Protein AF-0000000084895004 (afdb_homodimer)

Structure (mmCIF, N/CA/C/O backbone):
data_AF-0000000084895004-model_v1
#
loop_
_entity.id
_entity.type
_entity.pdbx_description
1 polymer 'BTB domain-containing protein'
#
loop_
_atom_site.group_PDB
_atom_site.id
_atom_site.type_symbol
_atom_site.label_atom_id
_atom_site.label_alt_id
_atom_site.label_comp_id
_atom_site.label_asym_id
_atom_site.label_entity_id
_atom_site.label_seq_id
_atom_site.pdbx_PDB_ins_code
_atom_site.Cartn_x
_atom_site.Cartn_y
_atom_site.Cartn_z
_atom_site.occupancy
_atom_site.B_iso_or_equiv
_atom_site.auth_seq_id
_atom_site.auth_comp_id
_atom_site.auth_asym_id
_atom_site.auth_atom_id
_atom_site.pdbx_PDB_model_num
ATOM 1 N N . MET A 1 1 ? -5.117 32.625 18.797 1 33.44 1 MET A N 1
ATOM 2 C CA . MET A 1 1 ? -4.227 33.719 18.438 1 33.44 1 MET A CA 1
ATOM 3 C C . MET A 1 1 ? -3.277 33.312 17.312 1 33.44 1 MET A C 1
ATOM 5 O O . MET A 1 1 ? -2.547 32.344 17.438 1 33.44 1 MET A O 1
ATOM 9 N N . ALA A 1 2 ? -3.723 33.531 16.125 1 39.75 2 ALA A N 1
ATOM 10 C CA . ALA A 1 2 ? -2.924 33.344 14.914 1 39.75 2 ALA A CA 1
ATOM 11 C C . ALA A 1 2 ? -1.561 34 15.055 1 39.75 2 ALA A C 1
ATOM 13 O O . ALA A 1 2 ? -1.478 35.219 15.359 1 39.75 2 ALA A O 1
ATOM 14 N N . PHE A 1 3 ? -0.548 33.406 15.602 1 40.66 3 PHE A N 1
ATOM 15 C CA . PHE A 1 3 ? 0.784 34 15.719 1 40.66 3 PHE A CA 1
ATOM 16 C C . PHE A 1 3 ? 1.149 34.781 14.469 1 40.66 3 PHE A C 1
ATOM 18 O O . PHE A 1 3 ? 0.947 34.312 13.352 1 40.66 3 PHE A O 1
ATOM 25 N N . SER A 1 4 ? 0.949 36.094 14.555 1 40.31 4 SER A N 1
ATOM 26 C CA . SER A 1 4 ? 1.272 37 13.461 1 40.31 4 SER A CA 1
ATOM 27 C C . SER A 1 4 ? 2.711 36.812 12.992 1 40.31 4 SER A C 1
ATOM 29 O O . SER A 1 4 ? 3.654 37.156 13.703 1 40.31 4 SER A O 1
ATOM 31 N N . LEU A 1 5 ? 3.092 35.688 12.344 1 47.12 5 LEU A N 1
ATOM 32 C CA . LEU A 1 5 ? 4.34 35.375 11.641 1 47.12 5 LEU A CA 1
ATOM 33 C C . LEU A 1 5 ? 4.746 36.562 10.742 1 47.12 5 LEU A C 1
ATOM 35 O O . LEU A 1 5 ? 5.398 36.344 9.719 1 47.12 5 LEU A O 1
ATOM 39 N N . HIS A 1 6 ? 4.305 37.75 11.023 1 44.62 6 HIS A N 1
ATOM 40 C CA . HIS A 1 6 ? 4.477 38.875 10.125 1 44.62 6 HIS A CA 1
ATOM 41 C C . HIS A 1 6 ? 5.957 39.188 9.906 1 44.62 6 HIS A C 1
ATOM 43 O O . HIS A 1 6 ? 6.348 39.625 8.828 1 44.62 6 HIS A O 1
ATOM 49 N N . ASP A 1 7 ? 6.707 39.344 10.977 1 45.75 7 ASP A N 1
ATOM 50 C CA . ASP A 1 7 ? 7.953 40.062 10.758 1 45.75 7 ASP A CA 1
ATOM 51 C C . ASP A 1 7 ? 9.055 39.156 10.258 1 45.75 7 ASP A C 1
ATOM 53 O O . ASP A 1 7 ? 10.242 39.469 10.352 1 45.75 7 ASP A O 1
ATOM 57 N N . ILE A 1 8 ? 8.805 37.812 10.094 1 50.91 8 ILE A N 1
ATOM 58 C CA . ILE A 1 8 ? 9.898 36.969 9.609 1 50.91 8 ILE A CA 1
ATOM 59 C C . ILE A 1 8 ? 10.219 37.344 8.164 1 50.91 8 ILE A C 1
ATOM 61 O O . ILE A 1 8 ? 9.32 37.562 7.355 1 50.91 8 ILE A O 1
ATOM 65 N N . ASP A 1 9 ? 11.281 37.938 7.883 1 49.44 9 ASP A N 1
ATOM 66 C CA . ASP A 1 9 ? 11.727 38.094 6.504 1 49.44 9 ASP A CA 1
ATOM 67 C C . ASP A 1 9 ? 11.25 36.906 5.637 1 49.44 9 ASP A C 1
ATOM 69 O O . ASP A 1 9 ? 11.523 35.75 5.941 1 49.44 9 ASP A O 1
ATOM 73 N N . HIS A 1 10 ? 10.023 36.938 5.094 1 51.09 10 HIS A N 1
ATOM 74 C CA . HIS A 1 10 ? 9.305 36.062 4.18 1 51.09 10 HIS A CA 1
ATOM 75 C C . HIS A 1 10 ? 10.25 35.375 3.207 1 51.09 10 HIS A C 1
ATOM 77 O O . HIS A 1 10 ? 10.352 35.75 2.045 1 51.09 10 HIS A O 1
ATOM 83 N N . GLU A 1 11 ? 11.469 35.25 3.584 1 54.16 11 GLU A N 1
ATOM 84 C CA . GLU A 1 11 ? 12.133 34.469 2.553 1 54.16 11 GLU A CA 1
ATOM 85 C C . GLU A 1 11 ? 11.367 33.188 2.266 1 54.16 11 GLU A C 1
ATOM 87 O O . GLU A 1 11 ? 10.883 32.531 3.189 1 54.16 11 GLU A O 1
ATOM 92 N N . ASP A 1 12 ? 10.656 33.062 1.143 1 69.81 12 ASP A N 1
ATOM 93 C CA . ASP A 1 12 ? 9.914 32 0.46 1 69.81 12 ASP A CA 1
ATOM 94 C C . ASP A 1 12 ? 10.586 30.641 0.657 1 69.81 12 ASP A C 1
ATOM 96 O O . ASP A 1 12 ? 10.922 29.969 -0.316 1 69.81 12 ASP A O 1
ATOM 100 N N . THR A 1 13 ? 11.055 30.375 1.921 1 85.88 13 THR A N 1
ATOM 101 C CA . THR A 1 13 ? 11.781 29.125 2.146 1 85.88 13 THR A CA 1
ATOM 102 C C . THR A 1 13 ? 10.805 27.953 2.295 1 85.88 13 THR A C 1
ATOM 104 O O . THR A 1 13 ? 9.844 28.031 3.062 1 85.88 13 THR A O 1
ATOM 107 N N . GLU A 1 14 ? 10.844 27.078 1.411 1 93.19 14 GLU A N 1
ATOM 108 C CA . GLU A 1 14 ? 10.086 25.828 1.456 1 93.19 14 GLU A CA 1
ATOM 109 C C . GLU A 1 14 ? 11.016 24.625 1.542 1 93.19 14 GLU A C 1
ATOM 111 O O . GLU A 1 14 ? 12.102 24.625 0.964 1 93.19 14 GLU A O 1
ATOM 116 N N . GLU A 1 15 ? 10.695 23.734 2.404 1 95.12 15 GLU A N 1
ATOM 117 C CA . GLU A 1 15 ? 11.414 22.469 2.498 1 95.12 15 GLU A CA 1
ATOM 118 C C . GLU A 1 15 ? 10.477 21.281 2.301 1 95.12 15 GLU A C 1
ATOM 120 O O . GLU A 1 15 ? 9.297 21.359 2.646 1 95.12 15 GLU A O 1
ATOM 125 N N . THR A 1 16 ? 10.992 20.172 1.735 1 97.75 16 THR A N 1
ATOM 126 C CA . THR A 1 16 ? 10.203 18.969 1.467 1 97.75 16 THR A CA 1
ATOM 127 C C . THR A 1 16 ? 10.812 17.75 2.15 1 97.75 16 THR A C 1
ATOM 129 O O . THR A 1 16 ? 12.023 17.531 2.057 1 97.75 16 THR A O 1
ATOM 132 N N . LEU A 1 17 ? 10.016 17.141 2.926 1 97.5 17 LEU A N 1
ATOM 133 C CA . LEU A 1 17 ? 10.367 15.812 3.41 1 97.5 17 LEU A CA 1
ATOM 134 C C . LEU A 1 17 ? 10.086 14.758 2.348 1 97.5 17 LEU A C 1
ATOM 136 O O . LEU A 1 17 ? 9.016 14.75 1.737 1 97.5 17 LEU A O 1
ATOM 140 N N . ASP A 1 18 ? 11.016 13.945 2.08 1 97.25 18 ASP A N 1
ATOM 141 C CA . ASP A 1 18 ? 10.883 12.82 1.16 1 97.25 18 ASP A CA 1
ATOM 142 C C . ASP A 1 18 ? 11.32 11.516 1.819 1 97.25 18 ASP A C 1
ATOM 144 O O . ASP A 1 18 ? 12.508 11.164 1.784 1 97.25 18 ASP A O 1
ATOM 148 N N . CYS A 1 19 ? 10.359 10.836 2.355 1 95.69 19 CYS A N 1
ATOM 149 C CA . CYS A 1 19 ? 10.664 9.578 3.021 1 95.69 19 CYS A CA 1
ATOM 150 C C . CYS A 1 19 ? 10.648 8.422 2.031 1 95.69 19 CYS A C 1
ATOM 152 O O . CYS A 1 19 ? 9.578 7.945 1.644 1 95.69 19 CYS A O 1
ATOM 154 N N . GLN A 1 20 ? 11.711 7.848 1.743 1 91.12 20 GLN A N 1
ATOM 155 C CA . GLN A 1 20 ? 11.844 6.832 0.705 1 91.12 20 GLN A CA 1
ATOM 156 C C . GLN A 1 20 ? 11.438 5.453 1.227 1 91.12 20 GLN A C 1
ATOM 158 O O . GLN A 1 20 ? 11.039 4.582 0.45 1 91.12 20 GLN A O 1
ATOM 163 N N . SER A 1 21 ? 11.539 5.316 2.52 1 95 21 SER A N 1
ATOM 164 C CA . SER A 1 21 ? 11.266 4.004 3.098 1 95 21 SER A CA 1
ATOM 165 C C . SER A 1 21 ? 9.805 3.869 3.504 1 95 21 SER A C 1
ATOM 167 O O . SER A 1 21 ? 9.391 2.832 4.031 1 95 21 SER A O 1
ATOM 169 N N . PHE A 1 22 ? 9.023 4.879 3.221 1 96.81 22 PHE A N 1
ATOM 170 C CA . PHE A 1 22 ? 7.652 4.879 3.725 1 96.81 22 PHE A CA 1
ATOM 171 C C . PHE A 1 22 ? 6.852 3.732 3.121 1 96.81 22 PHE A C 1
ATOM 173 O O . PHE A 1 22 ? 6.074 3.076 3.818 1 96.81 22 PHE A O 1
ATOM 180 N N . SER A 1 23 ? 7.109 3.512 1.791 1 97.56 23 SER A N 1
ATOM 181 C CA . SER A 1 23 ? 6.293 2.535 1.082 1 97.56 23 SER A CA 1
ATOM 182 C C . SER A 1 23 ? 6.598 1.115 1.549 1 97.56 23 SER A C 1
ATOM 184 O O . SER A 1 23 ? 5.684 0.318 1.767 1 97.56 23 SER A O 1
ATOM 186 N N . SER A 1 24 ? 7.895 0.814 1.693 1 97.75 24 SER A N 1
ATOM 187 C CA . SER A 1 24 ? 8.258 -0.515 2.172 1 97.75 24 SER A CA 1
ATOM 188 C C . SER A 1 24 ? 7.738 -0.755 3.586 1 97.75 24 SER A C 1
ATOM 190 O O . SER A 1 24 ? 7.234 -1.837 3.891 1 97.75 24 SER A O 1
ATOM 192 N N . GLN A 1 25 ? 7.824 0.255 4.43 1 98.06 25 GLN A N 1
ATOM 193 C CA . GLN A 1 25 ? 7.305 0.147 5.793 1 98.06 25 GLN A CA 1
ATOM 194 C C . GLN A 1 25 ? 5.789 -0.037 5.789 1 98.06 25 GLN A C 1
ATOM 196 O O . GLN A 1 25 ? 5.254 -0.812 6.586 1 98.06 25 GLN A O 1
ATOM 201 N N . ALA A 1 26 ? 5.18 0.687 4.918 1 98.62 26 ALA A N 1
ATOM 202 C CA . ALA A 1 26 ? 3.729 0.58 4.812 1 98.62 26 ALA A CA 1
ATOM 203 C C . ALA A 1 26 ? 3.311 -0.832 4.414 1 98.62 26 ALA A C 1
ATOM 205 O O . ALA A 1 26 ? 2.354 -1.382 4.965 1 98.62 26 ALA A O 1
ATOM 206 N N . PHE A 1 27 ? 3.988 -1.44 3.516 1 98.62 27 PHE A N 1
ATOM 207 C CA . PHE A 1 27 ? 3.637 -2.781 3.064 1 98.62 27 PHE A CA 1
ATOM 208 C C . PHE A 1 27 ? 3.898 -3.807 4.16 1 98.62 27 PHE A C 1
ATOM 210 O O . PHE A 1 27 ? 3.186 -4.809 4.266 1 98.62 27 PHE A O 1
ATOM 217 N N . ASP A 1 28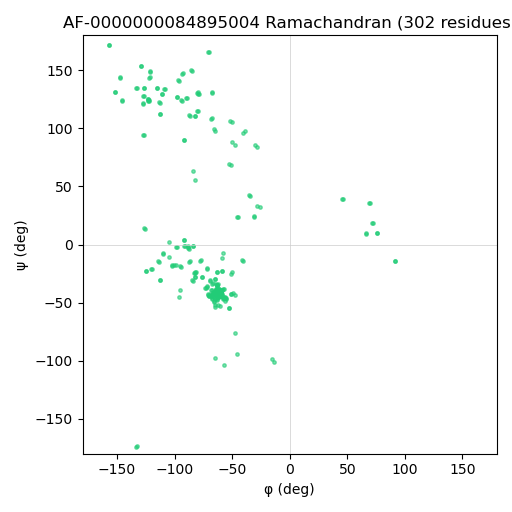 ? 4.898 -3.547 4.98 1 98.5 28 ASP A N 1
ATOM 218 C CA . ASP A 1 28 ? 5.086 -4.398 6.152 1 98.5 28 ASP A CA 1
ATOM 219 C C . ASP A 1 28 ? 3.848 -4.383 7.047 1 98.5 28 ASP A C 1
ATOM 221 O O . ASP A 1 28 ? 3.404 -5.43 7.52 1 98.5 28 ASP A O 1
ATOM 225 N N . VAL A 1 29 ? 3.336 -3.229 7.195 1 98.56 29 VAL A N 1
ATOM 226 C CA . VAL A 1 29 ? 2.152 -3.07 8.031 1 98.56 29 VAL A CA 1
ATOM 227 C C . VAL A 1 29 ? 0.953 -3.738 7.367 1 98.56 29 VAL A C 1
ATOM 229 O O . VAL A 1 29 ? 0.19 -4.453 8.023 1 98.56 29 VAL A O 1
ATOM 232 N N . MET A 1 30 ? 0.805 -3.545 6.055 1 98.62 30 MET A N 1
ATOM 233 C CA . MET A 1 30 ? -0.307 -4.156 5.336 1 98.62 30 MET A CA 1
ATOM 234 C C . MET A 1 30 ? -0.253 -5.68 5.445 1 98.62 30 MET A C 1
ATOM 236 O O . MET A 1 30 ? -1.282 -6.328 5.633 1 98.62 30 MET A O 1
ATOM 240 N N . GLN A 1 31 ? 0.968 -6.18 5.348 1 98.31 31 GLN A N 1
ATOM 241 C CA . GLN A 1 31 ? 1.143 -7.625 5.477 1 98.31 31 GLN A CA 1
ATOM 242 C C . GLN A 1 31 ? 0.724 -8.109 6.863 1 98.31 31 GLN A C 1
ATOM 244 O O . GLN A 1 31 ? 0.044 -9.125 6.992 1 98.31 31 GLN A O 1
ATOM 249 N N . LYS A 1 32 ? 1.108 -7.383 7.852 1 98.19 32 LYS A N 1
ATOM 250 C CA . LYS A 1 32 ? 0.754 -7.727 9.227 1 98.19 32 LYS A CA 1
ATOM 251 C C . LYS A 1 32 ? -0.757 -7.68 9.43 1 98.19 32 LYS A C 1
ATOM 253 O O . LYS A 1 32 ? -1.333 -8.586 10.047 1 98.19 32 LYS A O 1
ATOM 258 N N . ILE A 1 33 ? -1.383 -6.672 8.93 1 97.62 33 ILE A N 1
ATOM 259 C CA . ILE A 1 33 ? -2.824 -6.5 9.062 1 97.62 33 ILE A CA 1
ATOM 260 C C . ILE A 1 33 ? -3.551 -7.648 8.367 1 97.62 33 ILE A C 1
ATOM 262 O O . ILE A 1 33 ? -4.512 -8.203 8.898 1 97.62 33 ILE A O 1
ATOM 266 N N . ARG A 1 34 ? -3.068 -8 7.195 1 98 34 ARG A N 1
ATOM 267 C CA . ARG A 1 34 ? -3.645 -9.133 6.48 1 98 34 ARG A CA 1
ATOM 268 C C . ARG A 1 34 ? -3.518 -10.422 7.293 1 98 34 ARG A C 1
ATOM 270 O O . ARG A 1 34 ? -4.473 -11.195 7.395 1 98 34 ARG A O 1
ATOM 277 N N . GLY A 1 35 ? -2.326 -10.594 7.848 1 97.19 35 GLY A N 1
ATOM 278 C CA . GLY A 1 35 ? -2.084 -11.773 8.656 1 97.19 35 GLY A CA 1
AT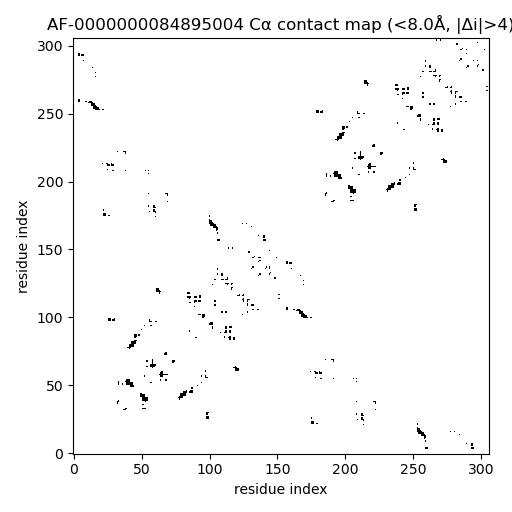OM 279 C C . GLY A 1 35 ? -3.027 -11.898 9.836 1 97.19 35 GLY A C 1
ATOM 280 O O . GLY A 1 35 ? -3.295 -13 10.312 1 97.19 35 GLY A O 1
ATOM 281 N N . GLN A 1 36 ? -3.594 -10.781 10.266 1 95.69 36 GLN A N 1
ATOM 282 C CA . GLN A 1 36 ? -4.547 -10.75 11.375 1 95.69 36 GLN A CA 1
ATOM 283 C C . GLN A 1 36 ? -5.98 -10.898 10.867 1 95.69 36 GLN A C 1
ATOM 285 O O . GLN A 1 36 ? -6.926 -10.906 11.656 1 95.69 36 GLN A O 1
ATOM 290 N N . GLY A 1 37 ? -6.125 -11.008 9.547 1 95.12 37 GLY A N 1
ATOM 291 C CA . GLY A 1 37 ? -7.441 -11.117 8.945 1 95.12 37 GLY A CA 1
ATOM 292 C C . GLY A 1 37 ? -8.234 -9.828 9 1 95.12 37 GLY A C 1
ATOM 293 O O . GLY A 1 37 ? -9.461 -9.836 8.875 1 95.12 37 GLY A O 1
ATOM 294 N N . LYS A 1 38 ? -7.574 -8.727 9.203 1 94.69 38 LYS A N 1
ATOM 295 C CA . LYS A 1 38 ? -8.258 -7.445 9.375 1 94.69 38 LYS A CA 1
ATOM 296 C C . LYS A 1 38 ? -8.305 -6.668 8.062 1 94.69 38 LYS A C 1
ATOM 298 O O . LYS A 1 38 ? -7.383 -6.754 7.25 1 94.69 38 LYS A O 1
ATOM 303 N N . MET A 1 39 ? -9.398 -6.035 7.84 1 93.5 39 MET A N 1
ATOM 304 C CA . MET A 1 39 ? -9.664 -5.094 6.758 1 93.5 39 MET A CA 1
ATOM 305 C C . MET A 1 39 ? -9.641 -5.797 5.402 1 93.5 39 MET A C 1
ATOM 307 O O . MET A 1 39 ? -9.539 -5.145 4.363 1 93.5 39 MET A O 1
ATOM 311 N N . CYS A 1 40 ? -9.586 -7.082 5.402 1 95.94 40 CYS A N 1
ATOM 312 C CA . CYS A 1 40 ? -9.633 -7.797 4.133 1 95.94 40 CYS A CA 1
ATOM 313 C C . CYS A 1 40 ? -11 -7.648 3.477 1 95.94 40 CYS A C 1
ATOM 315 O O . CYS A 1 40 ? -12.023 -7.891 4.109 1 95.94 40 CYS A O 1
ATOM 317 N N . ASP A 1 41 ? -10.984 -7.289 2.199 1 94.19 41 ASP A N 1
ATOM 318 C CA . ASP A 1 41 ? -12.258 -7 1.537 1 94.19 41 ASP A CA 1
ATOM 319 C C . ASP A 1 41 ? -12.414 -7.824 0.262 1 94.19 41 ASP A C 1
ATOM 321 O O . ASP A 1 41 ? -13.266 -7.531 -0.574 1 94.19 41 ASP A O 1
ATOM 325 N N . VAL A 1 42 ? -11.586 -8.852 0.059 1 95.62 42 VAL A N 1
ATOM 326 C CA . VAL A 1 42 ? -11.734 -9.781 -1.054 1 95.62 42 VAL A CA 1
ATOM 327 C C . VAL A 1 42 ? -11.266 -11.172 -0.631 1 95.62 42 VAL A C 1
ATOM 329 O O . VAL A 1 42 ? -10.305 -11.305 0.137 1 95.62 42 VAL A O 1
ATOM 332 N N . THR A 1 43 ? -11.945 -12.117 -1.108 1 96.94 43 THR A N 1
ATOM 333 C CA . THR A 1 43 ? -11.586 -13.516 -0.92 1 96.94 43 THR A CA 1
ATOM 334 C C . THR A 1 43 ? -11.391 -14.211 -2.266 1 96.94 43 THR A C 1
ATOM 336 O O . THR A 1 43 ? -12.281 -14.188 -3.117 1 96.94 43 THR A O 1
ATOM 339 N N . LEU A 1 44 ? -10.227 -14.789 -2.441 1 96.75 44 LEU A N 1
ATOM 340 C CA . LEU A 1 44 ? -9.945 -15.586 -3.631 1 96.75 44 LEU A CA 1
ATOM 341 C C . LEU A 1 44 ? -10.133 -17.062 -3.35 1 96.75 44 LEU A C 1
ATOM 343 O O . LEU A 1 44 ? -9.562 -17.594 -2.393 1 96.75 44 LEU A O 1
ATOM 347 N N . LYS A 1 45 ? -10.922 -17.688 -4.18 1 96.19 45 LYS A N 1
ATOM 348 C CA . LYS A 1 45 ? -11.227 -19.109 -4.023 1 96.19 45 LYS A CA 1
ATOM 349 C C . LYS A 1 45 ? -10.594 -19.938 -5.141 1 96.19 45 LYS A C 1
ATOM 351 O O . LYS A 1 45 ? -10.688 -19.578 -6.316 1 96.19 45 LYS A O 1
ATOM 356 N N . VAL A 1 46 ? -9.906 -20.984 -4.691 1 94.38 46 VAL A N 1
ATOM 357 C CA . VAL A 1 46 ? -9.289 -21.906 -5.641 1 94.38 46 VAL A CA 1
ATOM 358 C C . VAL A 1 46 ? -9.32 -23.312 -5.086 1 94.38 46 VAL A C 1
ATOM 360 O O . VAL A 1 46 ? -8.758 -23.594 -4.02 1 94.38 46 VAL A O 1
ATOM 363 N N . ASN A 1 47 ? -9.906 -24.297 -5.82 1 90.12 47 ASN A N 1
ATOM 364 C CA . ASN A 1 47 ? -9.922 -25.703 -5.449 1 90.12 47 ASN A CA 1
ATOM 365 C C . ASN A 1 47 ? -10.281 -25.891 -3.98 1 90.12 47 ASN A C 1
ATOM 367 O O . ASN A 1 47 ? -9.602 -26.625 -3.262 1 90.12 47 ASN A O 1
ATOM 371 N N . GLY A 1 48 ? -11.18 -25.172 -3.422 1 91.25 48 GLY A N 1
ATOM 372 C CA . GLY A 1 48 ? -11.641 -25.312 -2.051 1 91.25 48 GLY A CA 1
ATOM 373 C C . GLY A 1 48 ? -10.867 -24.453 -1.068 1 91.25 48 GLY A C 1
ATOM 374 O O . GLY A 1 48 ? -11.281 -24.297 0.082 1 91.25 48 GLY A O 1
ATOM 375 N N . SER A 1 49 ? -9.711 -23.922 -1.498 1 96 49 SER A N 1
ATOM 376 C CA . SER A 1 49 ? -8.938 -23.016 -0.651 1 96 49 SER A CA 1
ATOM 377 C C . SER A 1 49 ? -9.43 -21.578 -0.782 1 96 49 SER A C 1
ATOM 379 O O . SER A 1 49 ? -9.984 -21.203 -1.815 1 96 49 SER A O 1
ATOM 381 N N . LYS A 1 50 ? -9.242 -20.875 0.378 1 96.81 50 LYS A N 1
ATOM 382 C CA . LYS A 1 50 ? -9.633 -19.469 0.409 1 96.81 50 LYS A CA 1
ATOM 383 C C . LYS A 1 50 ? -8.477 -18.578 0.874 1 96.81 50 LYS A C 1
ATOM 385 O O . LYS A 1 50 ? -7.777 -18.922 1.832 1 96.81 50 LYS A O 1
ATOM 390 N N . PHE A 1 51 ? -8.258 -17.469 0.173 1 97.44 51 PHE A N 1
ATOM 391 C CA . PHE A 1 51 ? -7.238 -16.5 0.53 1 97.44 51 PHE A CA 1
ATOM 392 C C . PHE A 1 51 ? -7.84 -15.094 0.622 1 97.44 51 PHE A C 1
ATOM 394 O O . PHE A 1 51 ? -8.398 -14.594 -0.353 1 97.44 51 PHE A O 1
ATOM 401 N N . THR A 1 52 ? -7.734 -14.508 1.755 1 97.56 52 THR A N 1
ATOM 402 C CA . THR A 1 52 ? -8.227 -13.148 1.934 1 97.56 52 THR A CA 1
ATOM 403 C C . THR A 1 52 ? -7.113 -12.133 1.683 1 97.56 52 THR A C 1
ATOM 405 O O . THR A 1 52 ? -5.938 -12.422 1.907 1 97.56 52 THR A O 1
ATOM 408 N N . ALA A 1 53 ? -7.492 -11 1.169 1 97.81 53 ALA A N 1
ATOM 409 C CA . ALA A 1 53 ? -6.527 -9.945 0.87 1 97.81 53 ALA A CA 1
ATOM 410 C C . ALA A 1 53 ? -7.207 -8.578 0.829 1 97.81 53 ALA A C 1
ATOM 412 O O . ALA A 1 53 ? -8.422 -8.477 1.003 1 97.81 53 ALA A O 1
ATOM 413 N N . HIS A 1 54 ? -6.469 -7.57 0.735 1 97.81 54 HIS A N 1
ATOM 414 C CA . HIS A 1 54 ? -6.965 -6.219 0.484 1 97.81 54 HIS A CA 1
ATOM 415 C C . HIS A 1 54 ? -7.043 -5.93 -1.011 1 97.81 54 HIS A C 1
ATOM 417 O O . HIS A 1 54 ? -6.039 -6.039 -1.721 1 97.81 54 HIS A O 1
ATOM 423 N N . LYS A 1 55 ? -8.195 -5.5 -1.504 1 96.56 55 LYS A N 1
ATOM 424 C CA . LYS A 1 55 ? -8.414 -5.27 -2.928 1 96.56 55 LYS A CA 1
ATOM 425 C C . LYS A 1 55 ? -7.402 -4.273 -3.484 1 96.56 55 LYS A C 1
ATOM 427 O O . LYS A 1 55 ? -6.812 -4.508 -4.539 1 96.56 55 LYS A O 1
ATOM 432 N N . ILE A 1 56 ? -7.184 -3.186 -2.76 1 97.69 56 ILE A N 1
ATOM 433 C CA . ILE A 1 56 ? -6.352 -2.104 -3.275 1 97.69 56 ILE A CA 1
ATOM 434 C C . ILE A 1 56 ? -4.906 -2.578 -3.402 1 97.69 56 ILE A C 1
ATOM 436 O O . ILE A 1 56 ? -4.188 -2.17 -4.32 1 97.69 56 ILE A O 1
ATOM 440 N N . VAL A 1 57 ? -4.426 -3.473 -2.508 1 98.56 57 VAL A N 1
ATOM 441 C CA . VAL A 1 57 ? -3.072 -4.016 -2.588 1 98.56 57 VAL A CA 1
ATOM 442 C C . VAL A 1 57 ? -2.945 -4.906 -3.82 1 98.56 57 VAL A C 1
ATOM 444 O O . VAL A 1 57 ? -1.999 -4.77 -4.598 1 98.56 57 VAL A O 1
ATOM 447 N N . LEU A 1 58 ? -3.938 -5.785 -4.016 1 97.88 58 LEU A N 1
ATOM 448 C CA . LEU A 1 58 ? -3.924 -6.645 -5.195 1 97.88 58 LEU A CA 1
ATOM 449 C C . LEU A 1 58 ? -3.965 -5.816 -6.473 1 97.88 58 LEU A C 1
ATOM 451 O O . LEU A 1 58 ? -3.201 -6.07 -7.406 1 97.88 58 LEU A O 1
ATOM 455 N N . ALA A 1 59 ? -4.836 -4.801 -6.496 1 97.56 59 ALA A N 1
ATOM 456 C CA . ALA A 1 59 ? -4.98 -3.943 -7.668 1 97.56 59 ALA A CA 1
ATOM 457 C C . ALA A 1 59 ? -3.691 -3.178 -7.949 1 97.56 59 ALA A C 1
ATOM 459 O O . ALA A 1 59 ? -3.332 -2.959 -9.109 1 97.56 59 ALA A O 1
ATOM 460 N N . ALA A 1 60 ? -2.99 -2.812 -6.926 1 98.56 60 ALA A N 1
ATOM 461 C CA . ALA A 1 60 ? -1.812 -1.961 -7.07 1 98.56 60 ALA A CA 1
ATOM 462 C C . ALA A 1 60 ? -0.621 -2.756 -7.598 1 98.56 60 ALA A C 1
ATOM 464 O O . ALA A 1 60 ? 0.252 -2.203 -8.273 1 98.56 60 ALA A O 1
ATOM 465 N N . VAL A 1 61 ? -0.553 -4.035 -7.332 1 98.62 61 VAL A N 1
ATOM 466 C CA . VAL A 1 61 ? 0.67 -4.785 -7.594 1 98.62 61 VAL A CA 1
ATOM 467 C C . VAL A 1 61 ? 0.43 -5.785 -8.727 1 98.62 61 VAL A C 1
ATOM 469 O O . VAL A 1 61 ? 1.346 -6.098 -9.484 1 98.62 61 VAL A O 1
ATOM 472 N N . ILE A 1 62 ? -0.816 -6.305 -8.875 1 98.19 62 ILE A N 1
ATOM 473 C CA . ILE A 1 62 ? -1.134 -7.371 -9.82 1 98.19 62 ILE A CA 1
ATOM 474 C C . ILE A 1 62 ? -2.047 -6.828 -10.922 1 98.19 62 ILE A C 1
ATOM 476 O O . ILE A 1 62 ? -3.227 -6.562 -10.68 1 98.19 62 ILE A O 1
ATOM 480 N N . PRO A 1 63 ? -1.58 -6.746 -12.133 1 97.56 63 PRO A N 1
ATOM 481 C CA . PRO A 1 63 ? -2.311 -6.078 -13.211 1 97.56 63 PRO A CA 1
ATOM 482 C C . PRO A 1 63 ? -3.682 -6.699 -13.469 1 97.56 63 PRO A C 1
ATOM 484 O O . PRO A 1 63 ? -4.648 -5.98 -13.75 1 97.56 63 PRO A O 1
ATOM 487 N N . TYR A 1 64 ? -3.812 -7.934 -13.422 1 95.75 64 TYR A N 1
ATOM 488 C CA . TYR A 1 64 ? -5.094 -8.609 -13.578 1 95.75 64 TYR A CA 1
ATOM 489 C C . TYR A 1 64 ? -6.145 -8.008 -12.648 1 95.75 64 TYR A C 1
ATOM 491 O O . TYR A 1 64 ? -7.266 -7.727 -13.07 1 95.75 64 TYR A O 1
ATOM 499 N N . PHE A 1 65 ? -5.781 -7.746 -11.453 1 95.69 65 PHE A N 1
ATOM 500 C CA . PHE A 1 65 ? -6.719 -7.219 -10.469 1 95.69 65 PHE A CA 1
ATOM 501 C C . PHE A 1 65 ? -6.875 -5.711 -10.625 1 95.69 65 PHE A C 1
ATOM 503 O O . PHE A 1 65 ? -7.914 -5.148 -10.266 1 95.69 65 PHE A O 1
ATOM 510 N N . THR A 1 66 ? -5.844 -5.012 -11.125 1 96.06 66 THR A N 1
ATOM 511 C CA . THR A 1 66 ? -6.012 -3.602 -11.461 1 96.06 66 THR A CA 1
ATOM 512 C C . THR A 1 66 ? -7.211 -3.4 -12.375 1 96.06 66 THR A C 1
ATOM 514 O O . THR A 1 66 ? -8.109 -2.613 -12.07 1 96.06 66 THR A O 1
ATOM 517 N N . THR A 1 67 ? -7.164 -4.141 -13.477 1 93.88 67 THR A N 1
ATOM 518 C CA . THR A 1 67 ? -8.234 -4.031 -14.461 1 93.88 67 THR A CA 1
ATOM 519 C C . THR A 1 67 ? -9.562 -4.484 -13.867 1 93.88 67 THR A C 1
ATOM 521 O O . THR A 1 67 ? -10.578 -3.803 -14.023 1 93.88 67 THR A O 1
ATOM 524 N N . MET A 1 68 ? -9.531 -5.539 -13.141 1 92.31 68 MET A N 1
ATOM 525 C CA . MET A 1 68 ? -10.758 -6.113 -12.586 1 92.31 68 MET A CA 1
ATOM 526 C C . MET A 1 68 ? -11.438 -5.141 -11.633 1 92.31 68 MET A C 1
ATOM 528 O O . MET A 1 68 ? -12.664 -4.988 -11.664 1 92.31 68 MET A O 1
ATOM 532 N N . PHE A 1 69 ? -10.664 -4.445 -10.828 1 93.19 69 PHE A N 1
ATOM 533 C CA . PHE A 1 69 ? -11.25 -3.658 -9.75 1 93.19 69 PHE A CA 1
ATOM 5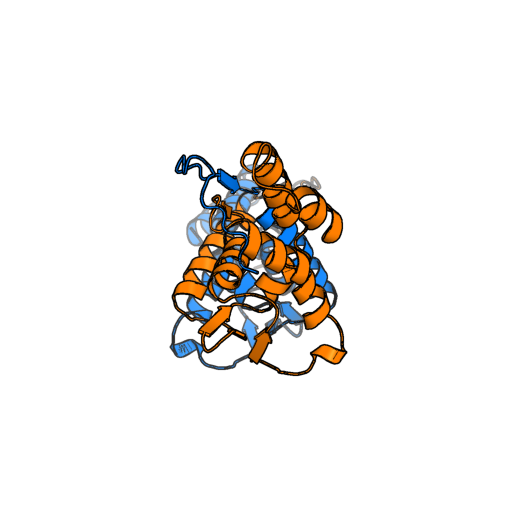34 C C . PHE A 1 69 ? -11.438 -2.207 -10.18 1 93.19 69 PHE A C 1
ATOM 536 O O . PHE A 1 69 ? -12.172 -1.454 -9.539 1 93.19 69 PHE A O 1
ATOM 543 N N . THR A 1 70 ? -10.812 -1.782 -11.156 1 92.56 70 THR A N 1
ATOM 544 C CA . THR A 1 70 ? -10.922 -0.383 -11.555 1 92.56 70 THR A CA 1
ATOM 545 C C . THR A 1 70 ? -11.883 -0.229 -12.727 1 92.56 70 THR A C 1
ATOM 547 O O . THR A 1 70 ? -12.273 0.888 -13.078 1 92.56 70 THR A O 1
ATOM 550 N N . THR A 1 71 ? -12.164 -1.308 -13.406 1 86.06 71 THR A N 1
ATOM 551 C CA . THR A 1 71 ? -13.117 -1.225 -14.508 1 86.06 71 THR A CA 1
ATOM 552 C C . THR A 1 71 ? -14.555 -1.229 -13.984 1 86.06 71 THR A C 1
ATOM 554 O O . THR A 1 71 ? -14.836 -1.821 -12.938 1 86.06 71 THR A O 1
ATOM 557 N N . ASP A 1 72 ? -15.406 -0.323 -14.414 1 68.12 72 ASP A N 1
ATOM 558 C CA . ASP A 1 72 ? -16.766 0.008 -14 1 68.12 72 ASP A CA 1
ATOM 559 C C . ASP A 1 72 ? -17.641 -1.24 -13.953 1 68.12 72 ASP A C 1
ATOM 561 O O . ASP A 1 72 ? -18.656 -1.265 -13.25 1 68.12 72 ASP A O 1
ATOM 565 N N . MET A 1 73 ? -17.281 -2.223 -14.711 1 60.34 73 MET A N 1
ATOM 566 C CA . MET A 1 73 ? -18.125 -3.412 -14.641 1 60.34 73 MET A CA 1
ATOM 567 C C . MET A 1 73 ? -17.938 -4.148 -13.32 1 60.34 73 MET A C 1
ATOM 569 O O . MET A 1 73 ? -18.797 -4.922 -12.906 1 60.34 73 MET A O 1
ATOM 573 N N . ALA A 1 74 ? -16.828 -3.846 -12.766 1 53.56 74 ALA A N 1
ATOM 574 C CA . ALA A 1 74 ? -16.359 -4.473 -11.531 1 53.56 74 ALA A CA 1
ATOM 575 C C . ALA A 1 74 ? -17.094 -3.906 -10.312 1 53.56 74 ALA A C 1
ATOM 577 O O . ALA A 1 74 ? -16.859 -4.332 -9.18 1 53.56 74 ALA A O 1
ATOM 578 N N . GLU A 1 75 ? -17.781 -2.82 -10.523 1 48.59 75 GLU A N 1
ATOM 579 C CA . GLU A 1 75 ? -18.484 -2.316 -9.352 1 48.59 75 GLU A CA 1
ATOM 580 C C . GLU A 1 75 ? -19.125 -3.455 -8.555 1 48.59 75 GLU A C 1
ATOM 582 O O . GLU A 1 75 ? -19.844 -3.217 -7.582 1 48.59 75 GLU A O 1
ATOM 587 N N . ALA A 1 76 ? -19.141 -4.652 -9.297 1 50.44 76 ALA A N 1
ATOM 588 C CA . ALA A 1 76 ? -19.906 -5.676 -8.586 1 50.44 76 ALA A CA 1
ATOM 589 C C . ALA A 1 76 ? -19.219 -6.066 -7.277 1 50.44 76 ALA A C 1
ATOM 591 O O . ALA A 1 76 ? -18 -6.246 -7.238 1 50.44 76 ALA A O 1
ATOM 592 N N . ASN A 1 77 ? -19.703 -5.488 -6.172 1 57.03 77 ASN A N 1
ATOM 593 C CA . ASN A 1 77 ? -19.438 -5.781 -4.766 1 57.03 77 ASN A CA 1
ATOM 594 C C . ASN A 1 77 ? -19.078 -7.246 -4.555 1 57.03 77 ASN A C 1
ATOM 596 O O . ASN A 1 77 ? -19.656 -7.914 -3.693 1 57.03 77 ASN A O 1
ATOM 600 N N . VAL A 1 78 ? -18.438 -7.793 -5.496 1 64.88 78 VAL A N 1
ATOM 601 C CA . VAL A 1 78 ? -18.156 -9.203 -5.262 1 64.88 78 VAL A CA 1
ATOM 602 C C . VAL A 1 78 ? -16.922 -9.344 -4.375 1 64.88 78 VAL A C 1
ATOM 604 O O . VAL A 1 78 ? -15.836 -8.859 -4.727 1 64.88 78 VAL A O 1
ATOM 607 N N . ASN A 1 79 ? -17.109 -9.766 -3.242 1 86.06 79 ASN A N 1
ATOM 608 C CA . ASN A 1 79 ? -16.047 -9.961 -2.264 1 86.06 79 ASN A CA 1
ATOM 609 C C . ASN A 1 79 ? -15.422 -11.344 -2.383 1 86.06 79 ASN A C 1
ATOM 611 O O . ASN A 1 79 ? -14.461 -11.664 -1.679 1 86.06 79 ASN A O 1
ATOM 615 N N . GLU A 1 80 ? -16.062 -12.117 -3.354 1 93 80 GLU A N 1
ATOM 616 C CA . GLU A 1 80 ? -15.5 -13.445 -3.586 1 93 80 GLU A CA 1
ATOM 617 C C . GLU A 1 80 ? -15.203 -13.672 -5.066 1 93 80 GLU A C 1
ATOM 619 O O . GLU A 1 80 ? -16.062 -13.453 -5.918 1 93 80 GLU A O 1
ATOM 624 N N . ILE A 1 81 ? -14.008 -14.07 -5.344 1 93.75 81 ILE A N 1
ATOM 625 C CA . ILE A 1 81 ? -13.562 -14.32 -6.711 1 93.75 81 ILE A CA 1
ATOM 626 C C . ILE A 1 81 ? -13.062 -15.758 -6.84 1 93.75 81 ILE A C 1
ATOM 628 O O . ILE A 1 81 ? -12.18 -16.188 -6.082 1 93.75 81 ILE A O 1
ATOM 632 N N . VAL A 1 82 ? -13.586 -16.516 -7.773 1 94.5 82 VAL A N 1
ATOM 633 C CA . VAL A 1 82 ? -13.148 -17.875 -8.039 1 94.5 82 VAL A CA 1
ATOM 634 C C . VAL A 1 82 ? -12.102 -17.875 -9.156 1 94.5 82 VAL A C 1
ATOM 636 O O . VAL A 1 82 ? -12.336 -17.312 -10.227 1 94.5 82 VAL A O 1
ATOM 639 N N . ILE A 1 83 ? -11 -18.438 -8.828 1 93.25 83 ILE A N 1
ATOM 640 C CA . ILE A 1 83 ? -9.938 -18.578 -9.812 1 93.25 83 ILE A CA 1
ATOM 641 C C . ILE A 1 83 ? -9.719 -20.047 -10.125 1 93.25 83 ILE A C 1
ATOM 643 O O . ILE A 1 83 ? -9.398 -20.844 -9.234 1 93.25 83 ILE A O 1
ATOM 647 N N . ASN A 1 84 ? -9.828 -20.484 -11.344 1 90.88 84 ASN A N 1
ATOM 648 C CA . ASN A 1 84 ? -9.742 -21.891 -11.727 1 90.88 84 ASN A CA 1
ATOM 649 C C . ASN A 1 84 ? -8.461 -22.188 -12.508 1 90.88 84 ASN A C 1
ATOM 651 O O . ASN A 1 84 ? -8.078 -23.344 -12.672 1 90.88 84 ASN A O 1
ATOM 655 N N . SER A 1 85 ? -7.699 -21.25 -12.883 1 87.5 85 SER A N 1
ATOM 656 C CA . SER A 1 85 ? -6.582 -21.422 -13.805 1 87.5 85 SER A CA 1
ATOM 657 C C . SER A 1 85 ? -5.258 -21.547 -13.047 1 87.5 85 SER A C 1
ATOM 659 O O . SER A 1 85 ? -4.207 -21.734 -13.664 1 87.5 85 SER A O 1
ATOM 661 N N . ILE A 1 86 ? -5.332 -21.438 -11.734 1 92.5 86 ILE A N 1
ATOM 662 C CA . ILE A 1 86 ? -4.117 -21.453 -10.922 1 92.5 86 ILE A CA 1
ATOM 663 C C . ILE A 1 86 ? -4.289 -22.406 -9.75 1 92.5 86 ILE A C 1
ATOM 665 O O . ILE A 1 86 ? -5.359 -22.469 -9.141 1 92.5 86 ILE A O 1
ATOM 669 N N . ASP A 1 87 ? -3.275 -23.203 -9.539 1 92.62 87 ASP A N 1
ATOM 670 C CA . ASP A 1 87 ? -3.395 -24.047 -8.352 1 92.62 87 ASP A CA 1
ATOM 671 C C . ASP A 1 87 ? -3.268 -23.219 -7.074 1 92.62 87 ASP A C 1
ATOM 673 O O . ASP A 1 87 ? -2.773 -22.078 -7.105 1 92.62 87 ASP A O 1
ATOM 677 N N . ASP A 1 88 ? -3.662 -23.812 -5.918 1 95.75 88 ASP A N 1
ATOM 678 C CA . ASP A 1 88 ? -3.795 -23.078 -4.66 1 95.75 88 ASP A CA 1
ATOM 679 C C . ASP A 1 88 ? -2.432 -22.625 -4.148 1 95.75 88 ASP A C 1
ATOM 681 O O . ASP A 1 88 ? -2.283 -21.469 -3.709 1 95.75 88 ASP A O 1
ATOM 685 N N . HIS A 1 89 ? -1.381 -23.438 -4.27 1 95.44 89 HIS A N 1
ATOM 686 C CA . HIS A 1 89 ? -0.06 -23.078 -3.773 1 95.44 89 HIS A CA 1
ATOM 687 C C . HIS A 1 89 ? 0.533 -21.922 -4.578 1 95.44 89 HIS A C 1
ATOM 689 O O . HIS A 1 89 ? 1.083 -20.984 -4.004 1 95.44 89 HIS A O 1
ATOM 695 N N . ALA A 1 90 ? 0.416 -21.984 -5.871 1 96.38 90 ALA A N 1
ATOM 696 C CA . ALA A 1 90 ? 0.924 -20.922 -6.734 1 96.38 90 ALA A CA 1
ATOM 697 C C . ALA A 1 90 ? 0.209 -19.609 -6.457 1 96.38 90 ALA A C 1
ATOM 699 O O . ALA A 1 90 ? 0.846 -18.547 -6.379 1 96.38 90 ALA A O 1
ATOM 700 N N . LEU A 1 91 ? -1.117 -19.734 -6.27 1 97.94 91 LEU A N 1
ATOM 701 C CA . LEU A 1 91 ? -1.879 -18.516 -5.992 1 97.94 91 LEU A CA 1
ATOM 702 C C . LEU A 1 91 ? -1.431 -17.875 -4.68 1 97.94 91 LEU A C 1
ATOM 704 O O . LEU A 1 91 ? -1.249 -16.656 -4.605 1 97.94 91 LEU A O 1
ATOM 708 N N . GLU A 1 92 ? -1.275 -18.688 -3.736 1 97.62 92 GLU A N 1
ATOM 709 C CA . GLU A 1 92 ? -0.815 -18.188 -2.441 1 97.62 92 GLU A CA 1
ATOM 710 C C . GLU A 1 92 ? 0.521 -17.453 -2.572 1 97.62 92 GLU A C 1
ATOM 712 O O . GLU A 1 92 ? 0.699 -16.375 -2.021 1 97.62 92 GLU A O 1
ATOM 717 N N . HIS A 1 93 ? 1.519 -18.016 -3.303 1 97.81 93 HIS A N 1
ATOM 718 C CA . HIS A 1 93 ? 2.828 -17.406 -3.51 1 97.81 93 HIS A CA 1
ATOM 719 C C . HIS A 1 93 ? 2.707 -16.078 -4.246 1 97.81 93 HIS A C 1
ATOM 721 O O . HIS A 1 93 ? 3.41 -15.125 -3.92 1 97.81 93 HIS A O 1
ATOM 727 N N . LEU A 1 94 ? 1.813 -16.078 -5.156 1 98.5 94 LEU A N 1
ATOM 728 C CA . LEU A 1 94 ? 1.648 -14.859 -5.957 1 98.5 94 LEU A CA 1
ATOM 729 C C . LEU A 1 94 ? 0.978 -13.758 -5.141 1 98.5 94 LEU A C 1
ATOM 731 O O . LEU A 1 94 ? 1.329 -12.586 -5.27 1 98.5 94 LEU A O 1
ATOM 735 N N . ILE A 1 95 ? 0.016 -14.109 -4.289 1 98.5 95 ILE A N 1
ATOM 736 C CA . ILE A 1 95 ? -0.588 -13.141 -3.385 1 98.5 95 ILE A CA 1
ATOM 737 C C . ILE A 1 95 ? 0.463 -12.633 -2.4 1 98.5 95 ILE A C 1
ATOM 739 O O . ILE A 1 95 ? 0.536 -11.43 -2.127 1 98.5 95 ILE A O 1
ATOM 743 N N . ASN A 1 96 ? 1.282 -13.539 -1.893 1 98.38 96 ASN A N 1
ATOM 744 C CA . ASN A 1 96 ? 2.357 -13.133 -0.989 1 98.38 96 ASN A CA 1
ATOM 745 C C . ASN A 1 96 ? 3.336 -12.18 -1.669 1 98.38 96 ASN A C 1
ATOM 747 O O . ASN A 1 96 ? 3.83 -11.242 -1.043 1 98.38 96 ASN A O 1
ATOM 751 N N . TYR A 1 97 ? 3.586 -12.445 -2.896 1 98.69 97 TYR A N 1
ATOM 752 C CA . TYR A 1 97 ? 4.43 -11.531 -3.66 1 98.69 97 TYR A CA 1
ATOM 753 C C . TYR A 1 97 ? 3.848 -10.125 -3.664 1 98.69 97 TYR A C 1
ATOM 755 O O . TYR A 1 97 ? 4.586 -9.141 -3.576 1 98.69 97 TYR A O 1
ATOM 763 N N . ALA A 1 98 ? 2.584 -10.023 -3.746 1 98.69 98 ALA A N 1
ATOM 764 C CA . ALA A 1 98 ? 1.928 -8.719 -3.803 1 98.69 98 ALA A CA 1
ATOM 765 C C . ALA A 1 98 ? 2.166 -7.93 -2.52 1 98.69 98 ALA A C 1
ATOM 767 O O . ALA A 1 98 ? 2.113 -6.695 -2.521 1 98.69 98 ALA A O 1
ATOM 768 N N . TYR A 1 99 ? 2.463 -8.602 -1.421 1 98.62 99 TYR A N 1
ATOM 769 C CA . TYR A 1 99 ? 2.623 -7.93 -0.137 1 98.62 99 TYR A CA 1
ATOM 770 C C . TYR A 1 99 ? 4.098 -7.773 0.216 1 98.62 99 TYR A C 1
ATOM 772 O O . TYR A 1 99 ? 4.457 -6.953 1.066 1 98.62 99 TYR A O 1
ATOM 780 N N . THR A 1 100 ? 4.98 -8.547 -0.44 1 98.25 100 THR A N 1
ATOM 781 C CA . THR A 1 100 ? 6.352 -8.594 0.063 1 98.25 100 THR A CA 1
ATOM 782 C C . THR A 1 100 ? 7.344 -8.234 -1.037 1 98.25 100 THR A C 1
ATOM 784 O O . THR A 1 100 ? 8.5 -7.902 -0.756 1 98.25 100 THR A O 1
ATOM 787 N N . GLY A 1 101 ? 6.945 -8.391 -2.26 1 98.38 101 GLY A N 1
ATOM 788 C CA . GLY A 1 101 ? 7.855 -8.203 -3.377 1 98.38 101 GLY A CA 1
ATOM 789 C C . GLY A 1 101 ? 8.82 -9.359 -3.559 1 98.38 101 GLY A C 1
ATOM 790 O O . GLY A 1 101 ? 9.758 -9.273 -4.355 1 98.38 101 GLY A O 1
ATOM 791 N N . LYS A 1 102 ? 8.57 -10.43 -2.828 1 98.5 102 LYS A N 1
ATOM 792 C CA . LYS A 1 102 ? 9.477 -11.578 -2.885 1 98.5 102 LYS A CA 1
ATOM 793 C C . LYS A 1 102 ? 8.734 -12.836 -3.318 1 98.5 102 LYS A C 1
ATOM 795 O O . LYS A 1 102 ? 7.578 -13.039 -2.951 1 98.5 102 LYS A O 1
ATOM 800 N N . ILE A 1 103 ? 9.375 -13.664 -4.062 1 98.38 103 ILE A N 1
ATOM 801 C CA . ILE A 1 103 ? 8.828 -14.969 -4.434 1 98.38 103 ILE A CA 1
ATOM 802 C C . ILE A 1 103 ? 9.977 -15.953 -4.688 1 98.38 103 ILE A C 1
ATOM 804 O O . ILE A 1 103 ? 10.953 -15.609 -5.348 1 98.38 103 ILE A O 1
ATOM 808 N N . THR A 1 104 ? 9.883 -17.094 -4.113 1 98 104 THR A N 1
ATOM 809 C CA . THR A 1 104 ? 10.891 -18.141 -4.227 1 98 104 THR A CA 1
ATOM 810 C C . THR A 1 104 ? 10.375 -19.297 -5.074 1 98 104 THR A C 1
ATOM 812 O O . THR A 1 104 ? 9.219 -19.719 -4.926 1 98 104 THR A O 1
ATOM 815 N N . VAL A 1 105 ? 11.203 -19.734 -5.969 1 95.25 105 VAL A N 1
ATOM 816 C CA . VAL A 1 105 ? 10.82 -20.875 -6.805 1 95.25 105 VAL A CA 1
ATOM 817 C C . VAL A 1 105 ? 11.914 -21.938 -6.781 1 95.25 105 VAL A C 1
ATOM 819 O O . VAL A 1 105 ? 13.062 -21.641 -6.434 1 95.25 105 VAL A O 1
ATOM 822 N N . ASN A 1 106 ? 11.586 -23.109 -6.992 1 92.44 106 ASN A N 1
ATOM 823 C CA . ASN A 1 106 ? 12.469 -24.234 -7.281 1 92.44 106 ASN A CA 1
ATOM 824 C C . ASN A 1 106 ? 11.969 -25.062 -8.469 1 92.44 106 ASN A C 1
ATOM 826 O O . ASN A 1 106 ? 10.992 -24.672 -9.125 1 92.44 106 ASN A O 1
ATOM 830 N N . VAL A 1 107 ? 12.617 -26.125 -8.711 1 86.69 107 VAL A N 1
ATOM 831 C CA . VAL A 1 107 ? 12.32 -26.906 -9.906 1 86.69 107 VAL A CA 1
ATOM 832 C C . VAL A 1 107 ? 10.906 -27.469 -9.812 1 86.69 107 VAL A C 1
ATOM 834 O O . VAL A 1 107 ? 10.211 -27.578 -10.82 1 86.69 107 VAL A O 1
ATOM 837 N N . GLU A 1 108 ? 10.43 -27.719 -8.633 1 88.69 108 GLU A N 1
ATOM 838 C CA . GLU A 1 108 ? 9.125 -28.344 -8.43 1 88.69 108 GLU A CA 1
ATOM 839 C C . GLU A 1 108 ? 7.996 -27.328 -8.531 1 88.69 108 GLU A C 1
ATOM 841 O O . GLU A 1 108 ? 6.871 -27.656 -8.906 1 88.69 108 GLU A O 1
ATOM 846 N N . THR A 1 109 ? 8.328 -26.031 -8.281 1 92.31 109 THR A N 1
ATOM 847 C CA . THR A 1 109 ? 7.242 -25.078 -8.117 1 92.31 109 THR A CA 1
ATOM 848 C C . THR A 1 109 ? 7.246 -24.047 -9.25 1 92.31 109 THR A C 1
ATOM 850 O O . THR A 1 109 ? 6.246 -23.375 -9.484 1 92.31 109 THR A O 1
ATOM 853 N N . VAL A 1 110 ? 8.305 -23.938 -10.031 1 92.25 110 VAL A N 1
ATOM 854 C CA . VAL A 1 110 ? 8.508 -22.844 -10.984 1 92.25 110 VAL A CA 1
ATOM 855 C C . VAL A 1 110 ? 7.43 -22.891 -12.055 1 92.25 110 VAL A C 1
ATOM 857 O O . VAL A 1 110 ? 6.934 -21.844 -12.492 1 92.25 110 VAL A O 1
ATOM 860 N N . GLN A 1 111 ? 7.043 -24.016 -12.484 1 88.38 111 GLN A N 1
ATOM 861 C CA . GLN A 1 111 ? 6.07 -24.125 -13.562 1 88.38 111 GLN A CA 1
ATOM 862 C C . GLN A 1 111 ? 4.707 -23.594 -13.133 1 88.38 111 GLN A C 1
ATOM 864 O O . GLN A 1 111 ? 4.086 -22.812 -13.859 1 88.38 111 GLN A O 1
ATOM 869 N N . SER A 1 112 ? 4.25 -24.047 -11.984 1 92.62 112 SER A N 1
ATOM 870 C CA . SER A 1 112 ? 2.945 -23.625 -11.492 1 92.62 112 SER A CA 1
ATOM 871 C C . SER A 1 112 ? 2.922 -22.109 -11.234 1 92.62 112 SER A C 1
ATOM 873 O O . SER A 1 112 ? 1.936 -21.438 -11.539 1 92.62 112 SER A O 1
ATOM 875 N N . VAL A 1 113 ? 3.969 -21.578 -10.711 1 95.5 113 VAL A N 1
ATOM 876 C CA . VAL A 1 113 ? 4.078 -20.141 -10.445 1 95.5 113 VAL A CA 1
ATOM 877 C C . VAL A 1 113 ? 4.07 -19.375 -11.758 1 95.5 113 VAL A C 1
ATOM 879 O O . VAL A 1 113 ? 3.396 -18.344 -11.875 1 95.5 113 VAL A O 1
ATOM 882 N N . MET A 1 114 ? 4.797 -19.891 -12.742 1 93.31 114 MET A N 1
ATOM 883 C CA . MET A 1 114 ? 4.855 -19.203 -14.039 1 93.31 114 MET A CA 1
ATOM 884 C C . MET A 1 114 ? 3.477 -1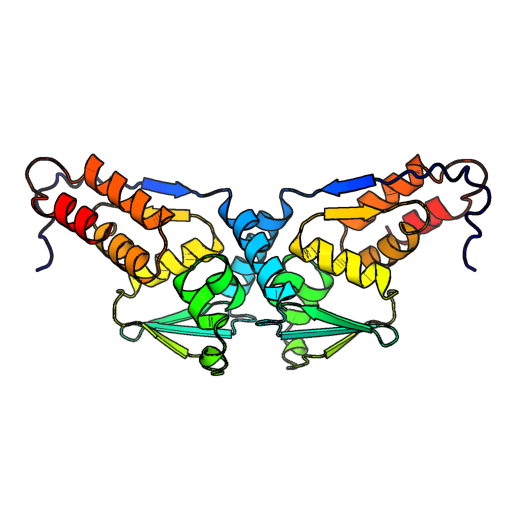9.141 -14.68 1 93.31 114 MET A C 1
ATOM 886 O O . MET A 1 114 ? 3.086 -18.109 -15.227 1 93.31 114 MET A O 1
ATOM 890 N N . ILE A 1 115 ? 2.768 -20.188 -14.625 1 92.88 115 ILE A N 1
ATOM 891 C CA . ILE A 1 115 ? 1.429 -20.25 -15.195 1 92.88 115 ILE A CA 1
ATOM 892 C C . ILE A 1 115 ? 0.515 -19.25 -14.5 1 92.88 115 ILE A C 1
ATOM 894 O O . ILE A 1 115 ? -0.226 -18.516 -15.156 1 92.88 115 ILE A O 1
ATOM 898 N N . GLY A 1 116 ? 0.611 -19.234 -13.164 1 95.5 116 GLY A N 1
ATOM 899 C CA . GLY A 1 116 ? -0.174 -18.266 -12.414 1 95.5 116 GLY A CA 1
ATOM 900 C C . GLY A 1 116 ? 0.2 -16.828 -12.711 1 95.5 116 GLY A C 1
ATOM 901 O O . GLY A 1 116 ? -0.675 -15.977 -12.875 1 95.5 116 GLY A O 1
ATOM 902 N N . ALA A 1 117 ? 1.486 -16.609 -12.805 1 96.75 117 ALA A N 1
ATOM 903 C CA . ALA A 1 117 ? 1.972 -15.266 -13.117 1 96.75 117 ALA A CA 1
ATOM 904 C C . ALA A 1 117 ? 1.481 -14.812 -14.492 1 96.75 117 ALA A C 1
ATOM 906 O O . ALA A 1 117 ? 1.118 -13.648 -14.68 1 96.75 117 ALA A O 1
ATOM 907 N N . ASN A 1 118 ? 1.532 -15.719 -15.406 1 94.12 118 ASN A N 1
ATOM 908 C CA . ASN A 1 118 ? 1.005 -15.422 -16.734 1 94.12 118 ASN A CA 1
ATOM 909 C C . ASN A 1 118 ? -0.484 -15.094 -16.688 1 94.12 118 ASN A C 1
ATOM 911 O O . ASN A 1 118 ? -0.92 -14.094 -17.266 1 94.12 118 ASN A O 1
ATOM 915 N N . PHE A 1 119 ? -1.22 -15.859 -15.969 1 94.25 119 PHE A N 1
ATOM 916 C CA . PHE A 1 119 ? -2.658 -15.656 -15.836 1 94.25 119 PHE A CA 1
ATOM 917 C C . PHE A 1 119 ? -2.961 -14.305 -15.195 1 94.25 119 PHE A C 1
ATOM 919 O O . PHE A 1 119 ? -3.848 -13.578 -15.656 1 94.25 119 PHE A O 1
ATOM 926 N N . LEU A 1 120 ? -2.191 -13.969 -14.164 1 97.06 120 LEU A N 1
ATOM 927 C CA . LEU A 1 120 ? -2.428 -12.75 -13.398 1 97.06 120 LEU A CA 1
ATOM 928 C C . LEU A 1 120 ? -1.686 -11.57 -14.016 1 97.06 120 LEU A C 1
ATOM 930 O O . LEU A 1 120 ? -1.669 -10.477 -13.445 1 97.06 120 LEU A O 1
ATOM 934 N N . GLN A 1 121 ? -0.958 -11.805 -15.062 1 96.75 121 GLN A N 1
ATOM 935 C CA . GLN A 1 121 ? -0.304 -10.766 -15.852 1 96.75 121 GLN A CA 1
ATOM 936 C C . GLN A 1 121 ? 0.836 -10.117 -15.07 1 96.75 121 GLN A C 1
ATOM 938 O O . GLN A 1 121 ? 1.03 -8.906 -15.141 1 96.75 121 GLN A O 1
ATOM 943 N N . LEU A 1 122 ? 1.542 -10.93 -14.266 1 97.25 122 LEU A N 1
ATOM 944 C CA . LEU A 1 122 ? 2.725 -10.484 -13.539 1 97.25 122 LEU A CA 1
ATOM 945 C C . LEU A 1 122 ? 3.992 -10.742 -14.344 1 97.25 122 LEU A C 1
ATOM 947 O O . LEU A 1 122 ? 4.652 -11.766 -14.156 1 97.25 122 LEU A O 1
ATOM 951 N N . GLN A 1 123 ? 4.355 -9.812 -15.102 1 96.12 123 GLN A N 1
ATOM 952 C CA . GLN A 1 123 ? 5.434 -10.008 -16.062 1 96.12 123 GLN A CA 1
ATOM 953 C C . GLN A 1 123 ? 6.77 -10.219 -15.367 1 96.12 123 GLN A C 1
ATOM 955 O O . GLN A 1 123 ? 7.555 -11.078 -15.773 1 96.12 123 GLN A O 1
ATOM 960 N N . VAL A 1 124 ? 7.055 -9.469 -14.367 1 96.5 124 VAL A N 1
ATOM 961 C CA . VAL A 1 124 ? 8.336 -9.539 -13.68 1 96.5 124 VAL A CA 1
ATOM 962 C C . VAL A 1 124 ? 8.539 -10.945 -13.109 1 96.5 124 VAL A C 1
ATOM 964 O O . VAL A 1 124 ? 9.625 -11.516 -13.219 1 96.5 124 VAL A O 1
ATOM 967 N N . VAL A 1 125 ? 7.492 -11.477 -12.555 1 97.06 125 VAL A N 1
ATOM 968 C CA . VAL A 1 125 ? 7.57 -12.812 -11.984 1 97.06 125 VAL A CA 1
ATOM 969 C C . VAL A 1 125 ? 7.688 -13.844 -13.102 1 97.06 125 VAL A C 1
ATOM 971 O O . VAL A 1 125 ? 8.453 -14.805 -12.992 1 97.06 125 VAL A O 1
ATOM 974 N N . LYS A 1 126 ? 6.906 -13.664 -14.125 1 95.44 126 LYS A N 1
ATOM 975 C CA . LYS A 1 126 ? 6.977 -14.562 -15.273 1 95.44 126 LYS A CA 1
ATOM 976 C C . LYS A 1 126 ? 8.391 -14.625 -15.836 1 95.44 126 LYS A C 1
ATOM 978 O O . LYS A 1 126 ? 8.922 -15.711 -16.078 1 95.44 126 LYS A O 1
ATOM 983 N N . ASP A 1 127 ? 9.039 -13.5 -16.016 1 94.69 127 ASP A N 1
ATOM 984 C CA . ASP A 1 127 ? 10.398 -13.43 -16.531 1 94.69 127 ASP A CA 1
ATOM 985 C C . ASP A 1 127 ? 11.383 -14.125 -15.578 1 94.69 127 ASP A C 1
ATOM 987 O O . ASP A 1 127 ? 12.289 -14.828 -16.031 1 94.69 127 ASP A O 1
ATOM 991 N N . PHE A 1 128 ? 11.164 -13.875 -14.367 1 95.5 128 PHE A N 1
ATOM 992 C CA . PHE A 1 128 ? 12 -14.508 -13.352 1 95.5 128 PHE A CA 1
ATOM 993 C C . PHE A 1 128 ? 11.922 -16.031 -13.461 1 95.5 128 PHE A C 1
ATOM 995 O O . PHE A 1 128 ? 12.953 -16.703 -13.453 1 95.5 128 PHE A O 1
ATOM 1002 N N . CYS A 1 129 ? 10.734 -16.594 -13.594 1 92.69 129 CYS A N 1
ATOM 1003 C CA . CYS A 1 129 ? 10.523 -18.031 -13.703 1 92.69 129 CYS A CA 1
ATOM 1004 C C . CYS A 1 129 ? 11.133 -18.562 -14.992 1 92.69 129 CYS A C 1
ATOM 1006 O O . CYS A 1 129 ? 11.766 -19.625 -14.992 1 92.69 129 CYS A O 1
ATOM 1008 N N . ALA A 1 130 ? 10.953 -17.797 -16.062 1 89.88 130 ALA A N 1
ATOM 1009 C CA . ALA A 1 130 ? 11.523 -18.188 -17.344 1 89.88 130 ALA A CA 1
ATOM 1010 C C . ALA A 1 130 ? 13.047 -18.297 -17.266 1 89.88 130 ALA A C 1
ATOM 1012 O O . ALA A 1 130 ? 13.641 -19.25 -17.766 1 89.88 130 ALA A O 1
ATOM 1013 N N . ASN A 1 131 ? 13.648 -17.359 -16.625 1 90.88 131 ASN A N 1
ATOM 1014 C CA . ASN A 1 131 ? 15.102 -17.375 -16.469 1 90.88 131 ASN A CA 1
ATOM 1015 C C . ASN A 1 131 ? 15.562 -18.531 -15.594 1 90.88 131 ASN A C 1
ATOM 1017 O O . ASN A 1 131 ? 16.594 -19.156 -15.875 1 90.88 131 ASN A O 1
ATOM 1021 N N . PHE A 1 132 ? 14.859 -18.75 -14.531 1 90.81 132 PHE A N 1
ATOM 1022 C CA . PHE A 1 132 ? 15.172 -19.891 -13.672 1 90.81 132 PHE A CA 1
ATOM 1023 C C . PHE A 1 132 ? 15.141 -21.188 -14.469 1 90.81 132 PHE A C 1
ATOM 1025 O O . PHE A 1 132 ? 16.062 -22.016 -14.359 1 90.81 132 PHE A O 1
ATOM 1032 N N . MET A 1 133 ? 14.07 -21.391 -15.258 1 85.56 133 MET A N 1
ATOM 1033 C CA . MET A 1 133 ? 13.891 -22.594 -16.047 1 85.56 133 MET A CA 1
ATOM 1034 C C . MET A 1 133 ? 15.008 -22.766 -17.078 1 85.56 133 MET A C 1
ATOM 1036 O O . MET A 1 133 ? 15.5 -23.859 -17.297 1 85.56 133 MET A O 1
ATOM 1040 N N . LYS A 1 134 ? 15.406 -21.688 -17.703 1 84.12 134 LYS A N 1
ATOM 1041 C CA . LYS A 1 134 ? 16.484 -21.703 -18.688 1 84.12 134 LYS A CA 1
ATOM 1042 C C . LYS A 1 134 ? 17.812 -22.125 -18.047 1 84.12 134 LYS A C 1
ATOM 1044 O O . LYS A 1 134 ? 18.609 -22.844 -18.656 1 84.12 134 LYS A O 1
ATOM 1049 N N . SER A 1 135 ? 17.953 -21.719 -16.859 1 83.19 135 SER A N 1
ATOM 1050 C CA . SER A 1 135 ? 19.234 -21.938 -16.188 1 83.19 135 SER A CA 1
ATOM 1051 C C . SER A 1 135 ? 19.281 -23.328 -15.555 1 83.19 135 SER A C 1
ATOM 1053 O O . SER A 1 135 ? 20.359 -23.906 -15.398 1 83.19 135 SER A O 1
ATOM 1055 N N . HIS A 1 136 ? 18.219 -23.844 -15.148 1 78.88 136 HIS A N 1
ATOM 1056 C CA . HIS A 1 136 ? 18.266 -25.016 -14.297 1 78.88 136 HIS A CA 1
ATOM 1057 C C . HIS A 1 136 ? 17.531 -26.203 -14.938 1 78.88 136 HIS A C 1
ATOM 1059 O O . HIS A 1 136 ? 17.656 -27.328 -14.484 1 78.88 136 HIS A O 1
ATOM 1065 N N . LEU A 1 137 ? 16.625 -25.969 -15.883 1 70.5 137 LEU A N 1
ATOM 1066 C CA . LEU A 1 137 ? 15.867 -27.062 -16.469 1 70.5 137 LEU A CA 1
ATOM 1067 C C . LEU A 1 137 ? 16.375 -27.391 -17.875 1 70.5 137 LEU A C 1
ATOM 1069 O O . LEU A 1 137 ? 15.984 -28.391 -18.469 1 70.5 137 LEU A O 1
ATOM 1073 N N . HIS A 1 138 ? 17.266 -26.562 -18.531 1 55.22 138 HIS A N 1
ATOM 1074 C CA . HIS A 1 138 ? 17.625 -26.688 -19.953 1 55.22 138 HIS A CA 1
ATOM 1075 C C . HIS A 1 138 ? 17.953 -28.141 -20.312 1 55.22 138 HIS A C 1
ATOM 1077 O O . HIS A 1 138 ? 17.547 -28.625 -21.359 1 55.22 138 HIS A O 1
ATOM 1083 N N . PRO A 1 139 ? 19.203 -28.703 -19.922 1 49.41 139 PRO A N 1
ATOM 1084 C CA . PRO A 1 139 ? 19.797 -29.609 -20.891 1 49.41 139 PRO A CA 1
ATOM 1085 C C . PRO A 1 139 ? 18.891 -30.781 -21.25 1 49.41 139 PRO A C 1
ATOM 1087 O O . PRO A 1 139 ? 18.672 -31.078 -22.422 1 49.41 139 PRO A O 1
ATOM 1090 N N . ASN A 1 140 ? 19.125 -32.062 -20.734 1 46.56 140 ASN A N 1
ATOM 1091 C CA . ASN A 1 140 ? 18.578 -33.344 -21.234 1 46.56 140 ASN A CA 1
ATOM 1092 C C . ASN A 1 140 ? 17.062 -33.375 -21.109 1 46.56 140 ASN A C 1
ATOM 1094 O O . ASN A 1 140 ? 16.406 -34.156 -21.781 1 46.56 140 ASN A O 1
ATOM 1098 N N . ASN A 1 141 ? 16.359 -33.062 -20.094 1 46.78 141 ASN A N 1
ATOM 1099 C CA . ASN A 1 141 ? 14.992 -33.469 -19.75 1 46.78 141 ASN A CA 1
ATOM 1100 C C . ASN A 1 141 ? 13.984 -32.406 -20.203 1 46.78 141 ASN A C 1
ATOM 1102 O O . ASN A 1 141 ? 12.773 -32.688 -20.203 1 46.78 141 ASN A O 1
ATOM 1106 N N . CYS A 1 142 ? 14.133 -31.094 -20.016 1 45.44 142 CYS A N 1
ATOM 1107 C CA . CYS A 1 142 ? 12.945 -30.281 -20.234 1 45.44 142 CYS A CA 1
ATOM 1108 C C . CYS A 1 142 ? 12.773 -29.953 -21.703 1 45.44 142 CYS A C 1
ATOM 1110 O O . CYS A 1 142 ? 13.578 -29.219 -22.281 1 45.44 142 CYS A O 1
ATOM 1112 N N . LEU A 1 143 ? 12.562 -30.938 -22.656 1 45.94 143 LEU A N 1
ATOM 1113 C CA . LEU A 1 143 ? 12.023 -30.594 -23.969 1 45.94 143 LEU A CA 1
ATOM 1114 C C . LEU A 1 143 ? 11.445 -29.172 -23.953 1 45.94 143 LEU A C 1
ATOM 1116 O O . LEU A 1 143 ? 11.828 -28.344 -24.781 1 45.94 143 LEU A O 1
ATOM 1120 N N . GLY A 1 144 ? 10.016 -29.016 -23.844 1 45.25 144 GLY A N 1
ATOM 1121 C CA . GLY A 1 144 ? 8.922 -28.078 -24.047 1 45.25 144 GLY A CA 1
ATOM 1122 C C . GLY A 1 144 ? 9.086 -26.797 -23.25 1 45.25 144 GLY A C 1
ATOM 1123 O O . GLY A 1 144 ? 8.141 -26.016 -23.125 1 45.25 144 GLY A O 1
ATOM 1124 N N . ILE A 1 145 ? 9.984 -26.734 -22.469 1 49.69 145 ILE A N 1
ATOM 1125 C CA . ILE A 1 145 ? 10.055 -25.625 -21.531 1 49.69 145 ILE A CA 1
ATOM 1126 C C . ILE A 1 145 ? 10.273 -24.312 -22.281 1 49.69 145 ILE A C 1
ATOM 1128 O O . ILE A 1 145 ? 9.648 -23.297 -21.969 1 49.69 145 ILE A O 1
ATOM 1132 N N . SER A 1 146 ? 11.359 -24.312 -23.188 1 51.94 146 SER A N 1
ATOM 1133 C CA . SER A 1 146 ? 11.43 -23.109 -24 1 51.94 146 SER A CA 1
ATOM 1134 C C . SER A 1 146 ? 10.078 -22.781 -24.625 1 51.94 146 SER A C 1
ATOM 1136 O O . SER A 1 146 ? 9.695 -21.609 -24.688 1 51.94 146 SER A O 1
ATOM 1138 N N . GLU A 1 147 ? 9.531 -23.875 -25.047 1 50.25 147 GLU A N 1
ATOM 1139 C CA . GLU A 1 147 ? 8.242 -23.672 -25.703 1 50.25 147 GLU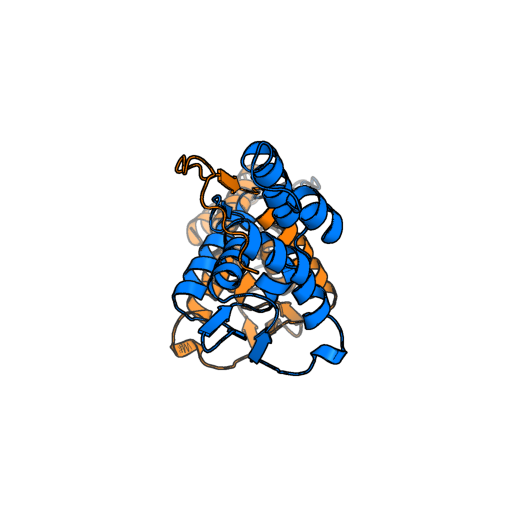 A CA 1
ATOM 1140 C C . GLU A 1 147 ? 7.195 -23.172 -24.719 1 50.25 147 GLU A C 1
ATOM 1142 O O . GLU A 1 147 ? 6.371 -22.312 -25.047 1 50.25 147 GLU A O 1
ATOM 1147 N N . PHE A 1 148 ? 7.293 -23.797 -23.578 1 51.19 148 PHE A N 1
ATOM 1148 C CA . PHE A 1 148 ? 6.277 -23.344 -22.625 1 51.19 148 PHE A CA 1
ATOM 1149 C C . PHE A 1 148 ? 6.496 -21.875 -22.266 1 51.19 148 PHE A C 1
ATOM 1151 O O . PHE A 1 148 ? 5.535 -21.094 -22.188 1 51.19 148 PHE A O 1
ATOM 1158 N N . ALA A 1 149 ? 7.754 -21.609 -21.984 1 55.28 149 ALA A N 1
ATOM 1159 C CA . ALA A 1 149 ? 8.055 -20.219 -21.688 1 55.28 149 ALA A CA 1
ATOM 1160 C C . ALA A 1 149 ? 7.688 -19.312 -22.859 1 55.28 149 ALA A C 1
ATOM 1162 O O . ALA A 1 149 ? 7.145 -18.219 -22.672 1 55.28 149 ALA A O 1
ATOM 1163 N N . GLU A 1 150 ? 8.047 -19.812 -24.031 1 52.91 150 GLU A N 1
ATOM 1164 C CA . GLU A 1 150 ? 7.719 -19.062 -25.234 1 52.91 150 GLU A CA 1
ATOM 1165 C C . GLU A 1 150 ? 6.211 -18.922 -25.406 1 52.91 150 GLU A C 1
ATOM 1167 O O . GLU A 1 150 ? 5.734 -17.938 -25.969 1 52.91 150 GLU A O 1
ATOM 1172 N N . MET A 1 151 ? 5.535 -19.906 -25 1 48.5 151 MET A N 1
ATOM 1173 C CA . MET A 1 151 ? 4.086 -19.859 -25.188 1 48.5 151 MET A CA 1
ATOM 1174 C C . MET A 1 151 ? 3.443 -18.859 -24.234 1 48.5 151 MET A C 1
ATOM 1176 O O . MET A 1 151 ? 2.422 -18.25 -24.562 1 48.5 151 MET A O 1
ATOM 1180 N N . LEU A 1 152 ? 4.012 -18.844 -23.125 1 52.72 152 LEU A N 1
ATOM 1181 C CA . LEU A 1 152 ? 3.396 -17.891 -22.219 1 52.72 152 LEU A CA 1
ATOM 1182 C C . LEU A 1 152 ? 4.004 -16.5 -22.391 1 52.72 152 LEU A C 1
ATOM 1184 O O . LEU A 1 152 ? 3.574 -15.547 -21.75 1 52.72 152 LEU A O 1
ATOM 1188 N N . MET A 1 153 ? 5.168 -16.328 -23.062 1 48.06 153 MET A N 1
ATOM 1189 C CA . MET A 1 153 ? 5.602 -14.969 -23.391 1 48.06 153 MET A CA 1
ATOM 1190 C C . MET A 1 153 ? 4.672 -14.328 -24.406 1 48.06 153 MET A C 1
ATOM 1192 O O . MET A 1 153 ? 4.148 -15.008 -25.297 1 48.06 153 MET A O 1
ATOM 1196 N N . MET B 1 1 ? -0.441 -33.594 -18.516 1 32.59 1 MET B N 1
ATOM 1197 C CA . MET B 1 1 ? 0.776 -34.375 -18.422 1 32.59 1 MET B CA 1
ATOM 1198 C C . MET B 1 1 ? 1.806 -33.688 -17.531 1 32.59 1 MET B C 1
ATOM 1200 O O . MET B 1 1 ? 2.188 -32.562 -17.781 1 32.59 1 MET B O 1
ATOM 1204 N N . ALA B 1 2 ? 1.743 -34 -16.281 1 39.5 2 ALA B N 1
ATOM 1205 C CA . ALA B 1 2 ? 2.725 -33.562 -15.289 1 39.5 2 ALA B CA 1
ATOM 1206 C C . ALA B 1 2 ? 4.148 -33.844 -15.773 1 39.5 2 ALA B C 1
ATOM 1208 O O . ALA B 1 2 ? 4.477 -34.969 -16.141 1 39.5 2 ALA B O 1
ATOM 1209 N N . PHE B 1 3 ? 4.82 -33 -16.484 1 41.28 3 PHE B N 1
ATOM 1210 C CA . PHE B 1 3 ? 6.199 -33.219 -16.922 1 41.28 3 PHE B CA 1
ATOM 1211 C C . PHE B 1 3 ? 7.031 -33.844 -15.812 1 41.28 3 PHE B C 1
ATOM 1213 O O . PHE B 1 3 ? 7.008 -33.375 -14.672 1 41.28 3 PHE B O 1
ATOM 1220 N N . SER B 1 4 ? 7.129 -35.156 -15.875 1 40.66 4 SER B N 1
ATOM 1221 C CA . SER B 1 4 ? 7.93 -35.906 -14.922 1 40.66 4 SER B CA 1
ATOM 1222 C C . SER B 1 4 ? 9.344 -35.344 -14.805 1 40.66 4 SER B C 1
ATOM 1224 O O . SER B 1 4 ? 10.148 -35.5 -15.727 1 40.66 4 SER B O 1
ATOM 1226 N N . LEU B 1 5 ? 9.547 -34.125 -14.234 1 47.41 5 LEU B N 1
ATOM 1227 C CA . LEU B 1 5 ? 10.812 -33.5 -13.859 1 47.41 5 LEU B CA 1
ATOM 1228 C C . LEU B 1 5 ? 11.703 -34.5 -13.109 1 47.41 5 LEU B C 1
ATOM 1230 O O . LEU B 1 5 ? 12.445 -34.125 -12.211 1 47.41 5 LEU B O 1
ATOM 1234 N N . HIS B 1 6 ? 11.508 -35.781 -13.297 1 44.66 6 HIS B N 1
ATOM 1235 C CA . HIS B 1 6 ? 12.172 -36.812 -12.5 1 44.66 6 HIS B CA 1
ATOM 1236 C C . HIS B 1 6 ? 13.688 -36.719 -12.641 1 44.66 6 HIS B C 1
ATOM 1238 O O . HIS B 1 6 ? 14.422 -36.969 -11.688 1 44.66 6 HIS B O 1
ATOM 1244 N N . ASP B 1 7 ? 14.188 -36.719 -13.867 1 45.84 7 ASP B N 1
ATOM 1245 C CA . ASP B 1 7 ? 15.594 -37.094 -13.961 1 45.84 7 ASP B CA 1
ATOM 1246 C C . ASP B 1 7 ? 16.5 -35.906 -13.711 1 45.84 7 ASP B C 1
ATOM 1248 O O . ASP B 1 7 ? 17.688 -35.906 -14.086 1 45.84 7 ASP B O 1
ATOM 1252 N N . ILE B 1 8 ? 15.969 -34.688 -13.461 1 50.97 8 ILE B N 1
ATOM 1253 C CA . ILE B 1 8 ? 16.891 -33.562 -13.219 1 50.97 8 ILE B CA 1
ATOM 1254 C C . ILE B 1 8 ? 17.609 -33.781 -11.883 1 50.97 8 ILE B C 1
ATOM 1256 O O . ILE B 1 8 ? 16.984 -34.188 -10.898 1 50.97 8 ILE B O 1
ATOM 1260 N N . ASP B 1 9 ? 18.812 -34.094 -11.852 1 49.41 9 ASP B N 1
ATOM 1261 C CA . ASP B 1 9 ? 19.578 -34.062 -10.617 1 49.41 9 ASP B CA 1
ATOM 1262 C C . ASP B 1 9 ? 19.047 -33.031 -9.633 1 49.41 9 ASP B C 1
ATOM 1264 O O . ASP B 1 9 ? 18.938 -31.859 -9.969 1 49.41 9 ASP B O 1
ATOM 1268 N N . HIS B 1 10 ? 18.016 -33.344 -8.812 1 51.16 10 HIS B N 1
ATOM 1269 C CA . HIS B 1 10 ? 17.328 -32.625 -7.734 1 51.16 10 HIS B CA 1
ATOM 1270 C C . HIS B 1 10 ? 18.266 -31.688 -7.008 1 51.16 10 HIS B C 1
ATOM 1272 O O . HIS B 1 10 ? 18.75 -32 -5.914 1 51.16 10 HIS B O 1
ATOM 1278 N N . GLU B 1 11 ? 19.297 -31.297 -7.656 1 54.47 11 GLU B N 1
ATOM 1279 C CA . GLU B 1 11 ? 19.969 -30.312 -6.801 1 54.47 11 GLU B CA 1
ATOM 1280 C C . GLU B 1 11 ? 18.984 -29.266 -6.301 1 54.47 11 GLU B C 1
ATOM 1282 O O . GLU B 1 11 ? 18.125 -28.797 -7.059 1 54.47 11 GLU B O 1
ATOM 1287 N N . ASP B 1 12 ? 18.562 -29.297 -5.027 1 69.88 12 ASP B N 1
ATOM 1288 C CA . ASP B 1 12 ? 17.75 -28.453 -4.156 1 69.88 12 ASP B CA 1
ATOM 1289 C C . ASP B 1 12 ? 17.969 -26.969 -4.465 1 69.88 12 ASP B C 1
ATOM 1291 O O . ASP B 1 12 ? 18.312 -26.188 -3.574 1 69.88 12 ASP B O 1
ATOM 1295 N N . THR B 1 13 ? 18.031 -26.625 -5.785 1 85.94 13 THR B N 1
ATOM 1296 C CA . THR B 1 13 ? 18.328 -25.234 -6.133 1 85.94 13 THR B CA 1
ATOM 1297 C C . THR B 1 13 ? 17.062 -24.375 -6.02 1 85.94 13 THR B C 1
ATOM 1299 O O . THR B 1 13 ? 16.016 -24.734 -6.551 1 85.94 13 THR B O 1
ATOM 1302 N N . GLU B 1 14 ? 17.047 -23.484 -5.145 1 93.31 14 GLU B N 1
ATOM 1303 C CA . GLU B 1 14 ? 16 -22.484 -4.984 1 93.31 14 GLU B CA 1
ATOM 1304 C C . GLU B 1 14 ? 16.531 -21.078 -5.242 1 93.31 14 GLU B C 1
ATOM 1306 O O . GLU B 1 14 ? 17.672 -20.766 -4.926 1 93.31 14 GLU B O 1
ATOM 1311 N N . GLU B 1 15 ? 15.805 -20.328 -5.984 1 95.12 15 GLU B N 1
ATOM 1312 C CA . GLU B 1 15 ? 16.109 -18.922 -6.203 1 95.12 15 GLU B CA 1
ATOM 1313 C C . GLU B 1 15 ? 14.961 -18.031 -5.754 1 95.12 15 GLU B C 1
ATOM 1315 O O . GLU B 1 15 ? 13.797 -18.422 -5.809 1 95.12 15 GLU B O 1
ATOM 1320 N N . THR B 1 16 ? 15.273 -16.812 -5.293 1 97.81 16 THR B N 1
ATOM 1321 C CA . THR B 1 16 ? 14.281 -15.867 -4.805 1 97.81 16 THR B CA 1
ATOM 1322 C C . THR B 1 16 ? 14.367 -14.547 -5.57 1 97.81 16 THR B C 1
ATOM 1324 O O . THR B 1 16 ? 15.453 -14 -5.75 1 97.81 16 THR B O 1
ATOM 1327 N N . LEU B 1 17 ? 13.266 -14.188 -6.121 1 97.56 17 LEU B N 1
ATOM 1328 C CA . LEU B 1 17 ? 13.133 -12.828 -6.633 1 97.56 17 LEU B CA 1
ATOM 1329 C C . LEU B 1 17 ? 12.828 -11.852 -5.5 1 97.56 17 LEU B C 1
ATOM 1331 O O . LEU B 1 17 ? 11.969 -12.117 -4.652 1 97.56 17 LEU B O 1
ATOM 1335 N N . ASP B 1 18 ? 13.547 -10.805 -5.422 1 97.38 18 ASP B N 1
ATOM 1336 C CA . ASP B 1 18 ? 13.328 -9.727 -4.461 1 97.38 18 ASP B CA 1
ATOM 1337 C C . ASP B 1 18 ? 13.234 -8.375 -5.164 1 97.38 18 ASP B C 1
ATOM 1339 O O . ASP B 1 18 ? 14.25 -7.723 -5.398 1 97.38 18 ASP B O 1
ATOM 1343 N N . CYS B 1 19 ? 12.023 -7.996 -5.445 1 95.81 19 CYS B N 1
ATOM 1344 C CA . CYS B 1 19 ? 11.812 -6.719 -6.117 1 95.81 19 CYS B CA 1
ATOM 1345 C C . CYS B 1 19 ? 11.719 -5.578 -5.113 1 95.81 19 CYS B C 1
ATOM 1347 O O . CYS B 1 19 ? 10.688 -5.41 -4.457 1 95.81 19 CYS B O 1
ATOM 1349 N N . GLN B 1 20 ? 12.625 -4.738 -5.047 1 91.06 20 GLN B N 1
ATOM 1350 C CA . GLN B 1 20 ? 12.719 -3.691 -4.035 1 91.06 20 GLN B CA 1
ATOM 1351 C C . GLN B 1 20 ? 11.852 -2.492 -4.402 1 91.06 20 GLN B C 1
ATOM 1353 O O . GLN B 1 20 ? 11.438 -1.729 -3.531 1 91.06 20 GLN B O 1
ATOM 1358 N N . SER B 1 21 ? 11.609 -2.377 -5.688 1 95.06 21 SER B N 1
ATOM 1359 C CA . SER B 1 21 ? 10.867 -1.204 -6.145 1 95.06 21 SER B CA 1
ATOM 1360 C C . SER B 1 21 ? 9.375 -1.479 -6.195 1 95.06 21 SER B C 1
ATOM 1362 O O . SER B 1 21 ? 8.586 -0.606 -6.574 1 95.06 21 SER B O 1
ATOM 1364 N N . PHE B 1 22 ? 8.977 -2.66 -5.762 1 96.81 22 PHE B N 1
ATOM 1365 C CA . PHE B 1 22 ? 7.582 -3.045 -5.934 1 96.81 22 PHE B CA 1
ATOM 1366 C C . PHE B 1 22 ? 6.668 -2.133 -5.125 1 96.81 22 PHE B C 1
ATOM 1368 O O . PHE B 1 22 ? 5.605 -1.732 -5.598 1 96.81 22 PHE B O 1
ATOM 1375 N N . SER B 1 23 ? 7.168 -1.806 -3.895 1 97.62 23 SER B N 1
ATOM 1376 C CA . SER B 1 23 ? 6.305 -1.062 -2.982 1 97.62 23 SER B CA 1
ATOM 1377 C C . SER B 1 23 ? 6.102 0.372 -3.461 1 97.62 23 SER B C 1
ATOM 1379 O O . SER B 1 23 ? 4.984 0.888 -3.434 1 97.62 23 SER B O 1
ATOM 1381 N N . SER B 1 24 ? 7.199 1.009 -3.891 1 97.75 24 SER B N 1
ATOM 1382 C CA . SER B 1 24 ? 7.07 2.373 -4.395 1 97.75 24 SER B CA 1
ATOM 1383 C C . SER B 1 24 ? 6.191 2.424 -5.641 1 97.75 24 SER B C 1
ATOM 1385 O O . SER B 1 24 ? 5.359 3.32 -5.781 1 97.75 24 SER B O 1
ATOM 1387 N N . GLN B 1 25 ? 6.336 1.446 -6.52 1 98 25 GLN B N 1
ATOM 1388 C CA . GLN B 1 25 ? 5.504 1.371 -7.719 1 98 25 GLN B CA 1
ATOM 1389 C C . GLN B 1 25 ? 4.039 1.14 -7.359 1 98 25 GLN B C 1
ATOM 1391 O O . GLN B 1 25 ? 3.145 1.716 -7.98 1 98 25 GLN B O 1
ATOM 1396 N N . ALA B 1 26 ? 3.873 0.308 -6.395 1 98.62 26 ALA B N 1
ATOM 1397 C CA . ALA B 1 26 ? 2.512 0.023 -5.949 1 98.62 26 ALA B CA 1
ATOM 1398 C C . ALA B 1 26 ? 1.833 1.282 -5.418 1 98.62 26 ALA B C 1
ATOM 1400 O O . ALA B 1 26 ? 0.663 1.537 -5.715 1 98.62 26 ALA B O 1
ATOM 1401 N N . PHE B 1 27 ? 2.516 2.082 -4.684 1 98.62 27 PHE B N 1
ATOM 1402 C CA . PHE B 1 27 ? 1.932 3.293 -4.121 1 98.62 27 PHE B CA 1
ATOM 1403 C C . PHE B 1 27 ? 1.646 4.316 -5.215 1 98.62 27 PHE B C 1
ATOM 1405 O O . PHE B 1 27 ? 0.688 5.086 -5.117 1 98.62 27 PHE B O 1
ATOM 1412 N N . ASP B 1 28 ? 2.453 4.301 -6.262 1 98.5 28 ASP B N 1
ATOM 1413 C CA . ASP B 1 28 ? 2.125 5.129 -7.414 1 98.5 28 ASP B CA 1
ATOM 1414 C C . ASP B 1 28 ? 0.764 4.754 -7.992 1 98.5 28 ASP B C 1
ATOM 1416 O O . ASP B 1 28 ? -0.043 5.625 -8.32 1 98.5 28 ASP B O 1
ATOM 1420 N N . VAL B 1 29 ? 0.557 3.508 -8.047 1 98.56 29 VAL B N 1
ATOM 1421 C CA . VAL B 1 29 ? -0.703 3.012 -8.594 1 98.56 29 VAL B CA 1
ATOM 1422 C C . VAL B 1 29 ? -1.848 3.354 -7.641 1 98.56 29 VAL B C 1
ATOM 1424 O O . VAL B 1 29 ? -2.904 3.816 -8.07 1 98.56 29 VAL B O 1
ATOM 1427 N N . MET B 1 30 ? -1.624 3.168 -6.336 1 98.62 30 MET B N 1
ATOM 1428 C CA . MET B 1 30 ? -2.658 3.484 -5.355 1 98.62 30 MET B CA 1
ATOM 1429 C C . MET B 1 30 ? -3.041 4.957 -5.422 1 98.62 30 MET B C 1
ATOM 1431 O O . MET B 1 30 ? -4.223 5.301 -5.344 1 98.62 30 MET B O 1
ATOM 1435 N N . GLN B 1 31 ? -2.006 5.773 -5.605 1 98.31 31 GLN B N 1
ATOM 1436 C CA . GLN B 1 31 ? -2.26 7.207 -5.727 1 98.31 31 GLN B CA 1
ATOM 1437 C C . GLN B 1 31 ? -3.107 7.516 -6.957 1 98.31 31 GLN B C 1
ATOM 1439 O O . GLN B 1 31 ? -4.043 8.312 -6.891 1 98.31 31 GLN B O 1
ATOM 1444 N N . LYS B 1 32 ? -2.787 6.883 -8.031 1 98.12 32 LYS B N 1
ATOM 1445 C CA . LYS B 1 32 ? -3.531 7.078 -9.266 1 98.12 32 LYS B CA 1
ATOM 1446 C C . LYS B 1 32 ? -4.98 6.617 -9.117 1 98.12 32 LYS B C 1
ATOM 1448 O O . LYS B 1 32 ? -5.902 7.312 -9.547 1 98.12 32 LYS B O 1
ATOM 1453 N N . ILE B 1 33 ? -5.18 5.496 -8.516 1 97.56 33 ILE B N 1
ATOM 1454 C CA . ILE B 1 33 ? -6.512 4.941 -8.312 1 97.56 33 ILE B CA 1
ATOM 1455 C C . ILE B 1 33 ? -7.332 5.871 -7.43 1 97.56 33 ILE B C 1
ATOM 1457 O O . ILE B 1 33 ? -8.508 6.129 -7.703 1 97.56 33 ILE B O 1
ATOM 1461 N N . ARG B 1 34 ? -6.695 6.383 -6.391 1 98 34 ARG B N 1
ATOM 1462 C CA . ARG B 1 34 ? -7.367 7.344 -5.523 1 98 34 ARG B CA 1
ATOM 1463 C C . ARG B 1 34 ? -7.785 8.586 -6.301 1 98 34 ARG B C 1
ATOM 1465 O O . ARG B 1 34 ? -8.906 9.078 -6.148 1 98 34 ARG B O 1
ATOM 1472 N N . GLY B 1 35 ? -6.848 9.047 -7.117 1 97.12 35 GLY B N 1
ATOM 1473 C CA . GLY B 1 35 ? -7.125 10.234 -7.914 1 97.12 35 GLY B CA 1
ATOM 1474 C C . GLY B 1 35 ? -8.32 10.062 -8.836 1 97.12 35 GLY B C 1
ATOM 1475 O O . GLY B 1 35 ? -8.977 11.039 -9.195 1 97.12 35 GLY B O 1
ATOM 1476 N N . GLN B 1 36 ? -8.656 8.836 -9.164 1 95.62 36 GLN B N 1
ATOM 1477 C CA . GLN B 1 36 ? -9.797 8.516 -10.016 1 95.62 36 GLN B CA 1
ATOM 1478 C C . GLN B 1 36 ? -11.062 8.281 -9.18 1 95.62 36 GLN B C 1
ATOM 1480 O O . GLN B 1 36 ? -12.133 8.016 -9.734 1 95.62 36 GLN B O 1
ATOM 1485 N N . GLY B 1 37 ? -10.914 8.375 -7.871 1 94.94 37 GLY B N 1
ATOM 1486 C CA . GLY B 1 37 ? -12.039 8.148 -6.973 1 94.94 37 GLY B CA 1
ATOM 1487 C C . GLY B 1 37 ? -12.445 6.688 -6.891 1 94.94 37 GLY B C 1
ATOM 1488 O O . GLY B 1 37 ? -13.562 6.371 -6.477 1 94.94 37 GLY B O 1
ATOM 1489 N N . LYS B 1 38 ? -11.586 5.805 -7.281 1 94.56 38 LYS B N 1
ATOM 1490 C CA . LYS B 1 38 ? -11.922 4.387 -7.336 1 94.56 38 LYS B CA 1
ATOM 1491 C C . LYS B 1 38 ? -11.453 3.662 -6.074 1 94.56 38 LYS B C 1
ATOM 1493 O O . LYS B 1 38 ? -10.422 4.016 -5.496 1 94.56 38 LYS B O 1
ATOM 1498 N N . MET B 1 39 ? -12.25 2.777 -5.625 1 93.38 39 MET B N 1
ATOM 1499 C CA . MET B 1 39 ? -12 1.832 -4.543 1 93.38 39 MET B CA 1
ATOM 1500 C C . MET B 1 39 ? -11.844 2.557 -3.211 1 93.38 39 MET B C 1
ATOM 1502 O O . MET B 1 39 ? -11.336 1.988 -2.244 1 93.38 39 MET B O 1
ATOM 1506 N N . CYS B 1 40 ? -12.141 3.807 -3.168 1 95.81 40 CYS B N 1
ATOM 1507 C CA . CYS B 1 40 ? -12.078 4.523 -1.897 1 95.81 40 CYS B CA 1
ATOM 1508 C C . CYS B 1 40 ? -13.156 4.035 -0.943 1 95.81 40 CYS B C 1
ATOM 1510 O O . CYS B 1 40 ? -14.336 3.969 -1.31 1 95.81 40 CYS B O 1
ATOM 1512 N N . ASP B 1 41 ? -12.758 3.729 0.285 1 94.19 41 ASP B N 1
ATOM 1513 C CA . ASP B 1 41 ? -13.711 3.133 1.214 1 94.19 41 ASP B CA 1
ATOM 1514 C C . ASP B 1 41 ? -13.781 3.928 2.516 1 94.19 41 ASP B C 1
ATOM 1516 O O . ASP B 1 41 ? -14.312 3.443 3.518 1 94.19 41 ASP B O 1
ATOM 1520 N N . VAL B 1 42 ? -13.234 5.148 2.547 1 95.62 42 VAL B N 1
ATOM 1521 C CA . VAL B 1 42 ? -13.367 6.039 3.693 1 95.62 42 VAL B CA 1
ATOM 1522 C C . VAL B 1 42 ? -13.398 7.492 3.217 1 95.62 42 VAL B C 1
ATOM 1524 O O . VAL B 1 42 ? -12.719 7.848 2.252 1 95.62 42 VAL B O 1
ATOM 1527 N N . THR B 1 43 ? -14.172 8.234 3.887 1 96.94 43 THR B N 1
ATOM 1528 C CA . THR B 1 43 ? -14.258 9.672 3.664 1 96.94 43 THR B CA 1
ATOM 1529 C C . THR B 1 43 ? -13.945 10.438 4.945 1 96.94 43 THR B C 1
ATOM 1531 O O . THR B 1 43 ? -14.57 10.203 5.984 1 96.94 43 THR B O 1
ATOM 1534 N N . LEU B 1 44 ? -12.969 11.312 4.855 1 96.75 44 LEU B N 1
ATOM 1535 C CA . LEU B 1 44 ? -12.633 12.195 5.973 1 96.75 44 LEU B CA 1
ATOM 1536 C C . LEU B 1 44 ? -13.273 13.57 5.789 1 96.75 44 LEU B C 1
ATOM 1538 O O . LEU B 1 44 ? -13.109 14.203 4.746 1 96.75 44 LEU B O 1
ATOM 1542 N N . LYS B 1 45 ? -13.984 13.977 6.805 1 96.12 45 LYS B N 1
ATOM 1543 C CA . LYS B 1 45 ? -14.688 15.258 6.773 1 96.12 45 LYS B CA 1
ATOM 1544 C C . LYS B 1 45 ? -14.055 16.25 7.734 1 96.12 45 LYS B C 1
ATOM 1546 O O . LYS B 1 45 ? -13.773 15.922 8.891 1 96.12 45 LYS B O 1
ATOM 1551 N N . VAL B 1 46 ? -13.789 17.438 7.18 1 94.38 46 VAL B N 1
ATOM 1552 C CA . VAL B 1 46 ? -13.234 18.516 7.992 1 94.38 46 VAL B CA 1
ATOM 1553 C C . VAL B 1 46 ? -13.773 19.859 7.5 1 94.38 46 VAL B C 1
ATOM 1555 O O . VAL B 1 46 ? -13.562 20.234 6.344 1 94.38 46 VAL B O 1
ATOM 1558 N N . ASN B 1 47 ? -14.414 20.656 8.391 1 90.06 47 ASN B N 1
ATOM 1559 C CA . ASN B 1 47 ? -14.891 22 8.078 1 90.06 47 ASN B CA 1
ATOM 1560 C C . ASN B 1 47 ? -15.625 22.031 6.742 1 90.06 47 ASN B C 1
ATOM 1562 O O . ASN B 1 47 ? -15.359 22.906 5.91 1 90.06 47 ASN B O 1
ATOM 1566 N N . GLY B 1 48 ? -16.406 21.078 6.383 1 91.06 48 GLY B N 1
ATOM 1567 C CA . GLY B 1 48 ? -17.203 21.047 5.164 1 91.06 48 GLY B CA 1
ATOM 1568 C C . GLY B 1 48 ? -16.484 20.391 4 1 91.06 48 GLY B C 1
ATOM 1569 O O . GLY B 1 48 ? -17.094 20.078 2.975 1 91.06 48 GLY B O 1
ATOM 1570 N N . SER B 1 49 ? -15.156 20.203 4.121 1 95.94 49 SER B N 1
ATOM 1571 C CA . SER B 1 49 ? -14.391 19.516 3.088 1 95.94 49 SER B CA 1
ATOM 1572 C C . SER B 1 49 ? -14.43 18.016 3.283 1 95.94 49 SER B C 1
ATOM 1574 O O . SER B 1 49 ? -14.602 17.531 4.402 1 95.94 49 SER B O 1
ATOM 1576 N N . LYS B 1 50 ? -14.336 17.344 2.078 1 96.81 50 LYS B N 1
ATOM 1577 C CA . LYS B 1 50 ? -14.336 15.883 2.094 1 96.81 50 LYS B CA 1
ATOM 1578 C C . LYS B 1 50 ? -13.125 15.328 1.342 1 96.81 50 LYS B C 1
ATOM 1580 O O . LYS B 1 50 ? -12.789 15.812 0.259 1 96.81 50 LYS B O 1
ATOM 1585 N N . PHE B 1 51 ? -12.453 14.328 1.941 1 97.38 51 PHE B N 1
ATOM 1586 C CA . PHE B 1 51 ? -11.328 13.648 1.324 1 97.38 51 PHE B CA 1
ATOM 1587 C C . PHE B 1 51 ? -11.539 12.141 1.331 1 97.38 51 PHE B C 1
ATOM 1589 O O . PHE B 1 51 ? -11.703 11.539 2.393 1 97.38 51 PHE B O 1
ATOM 1596 N N . THR B 1 52 ? -11.531 11.57 0.182 1 97.56 52 THR B N 1
ATOM 1597 C CA . THR B 1 52 ? -11.672 10.117 0.082 1 97.56 52 THR B CA 1
ATOM 1598 C C . THR B 1 52 ? -10.305 9.445 0.033 1 97.56 52 THR B C 1
ATOM 1600 O O . THR B 1 52 ? -9.336 10.039 -0.451 1 97.56 52 THR B O 1
ATOM 1603 N N . ALA B 1 53 ? -10.234 8.273 0.59 1 97.81 53 ALA B N 1
ATOM 1604 C CA . ALA B 1 53 ? -8.984 7.527 0.621 1 97.81 53 ALA B CA 1
ATOM 1605 C C . ALA B 1 53 ? -9.242 6.031 0.778 1 97.81 53 ALA B C 1
ATOM 16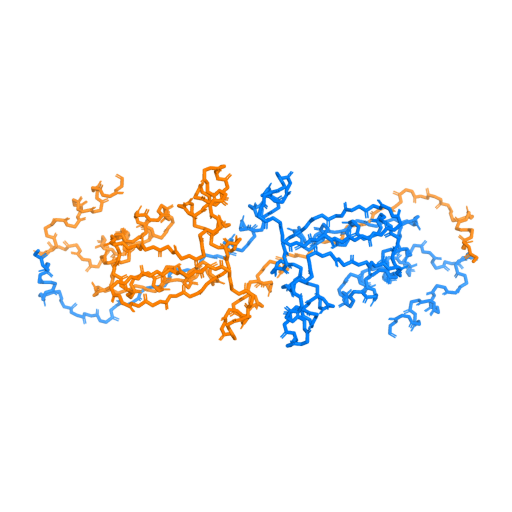07 O O . ALA B 1 53 ? -10.391 5.602 0.896 1 97.81 53 ALA B O 1
ATOM 1608 N N . HIS B 1 54 ? -8.266 5.262 0.666 1 97.75 54 HIS B N 1
ATOM 1609 C CA . HIS B 1 54 ? -8.312 3.838 0.982 1 97.75 54 HIS B CA 1
ATOM 1610 C C . HIS B 1 54 ? -7.953 3.588 2.443 1 97.75 54 HIS B C 1
ATOM 1612 O O . HIS B 1 54 ? -6.883 3.986 2.904 1 97.75 54 HIS B O 1
ATOM 1618 N N . LYS B 1 55 ? -8.805 2.887 3.182 1 96.56 55 LYS B N 1
ATOM 1619 C CA . LYS B 1 55 ? -8.617 2.65 4.609 1 96.56 55 LYS B CA 1
ATOM 1620 C C . LYS B 1 55 ? -7.273 1.978 4.879 1 96.56 55 LYS B C 1
ATOM 1622 O O . LYS B 1 55 ? -6.531 2.395 5.773 1 96.56 55 LYS B O 1
ATOM 1627 N N . ILE B 1 56 ? -6.941 0.968 4.09 1 97.69 56 ILE B N 1
ATOM 1628 C CA . ILE B 1 56 ? -5.754 0.165 4.359 1 97.69 56 ILE B CA 1
ATOM 1629 C C . ILE B 1 56 ? -4.5 1.013 4.156 1 97.69 56 ILE B C 1
ATOM 1631 O O . ILE B 1 56 ? -3.508 0.842 4.867 1 97.69 56 ILE B O 1
ATOM 1635 N N . VAL B 1 57 ? -4.496 1.966 3.197 1 98.56 57 VAL B N 1
ATOM 1636 C CA . VAL B 1 57 ? -3.359 2.854 2.975 1 98.56 57 VAL B CA 1
ATOM 1637 C C . VAL B 1 57 ? -3.191 3.787 4.172 1 98.56 57 VAL B C 1
ATOM 1639 O O . VAL B 1 57 ? -2.086 3.936 4.699 1 98.56 57 VAL B O 1
ATOM 1642 N N . LEU B 1 58 ? -4.305 4.383 4.621 1 97.88 58 LEU B N 1
ATOM 1643 C CA . LEU B 1 58 ? -4.246 5.25 5.793 1 97.88 58 LEU B CA 1
ATOM 1644 C C . LEU B 1 58 ? -3.76 4.48 7.016 1 97.88 58 LEU B C 1
ATOM 1646 O O . LEU B 1 58 ? -2.896 4.961 7.754 1 97.88 58 LEU B O 1
ATOM 1650 N N . ALA B 1 59 ? -4.297 3.271 7.207 1 97.56 59 ALA B N 1
ATOM 1651 C CA . ALA B 1 59 ? -3.926 2.445 8.352 1 97.56 59 ALA B CA 1
ATOM 1652 C C . ALA B 1 59 ? -2.449 2.066 8.305 1 97.56 59 ALA B C 1
ATOM 1654 O O . ALA B 1 59 ? -1.784 1.99 9.336 1 97.56 59 ALA B O 1
ATOM 1655 N N . ALA B 1 60 ? -1.938 1.867 7.137 1 98.56 60 ALA B N 1
ATOM 1656 C CA . ALA B 1 60 ? -0.575 1.371 6.973 1 98.56 60 ALA B CA 1
ATOM 1657 C C . ALA B 1 60 ? 0.446 2.475 7.234 1 98.56 60 ALA B C 1
ATOM 1659 O O . ALA B 1 60 ? 1.567 2.199 7.668 1 98.56 60 ALA B O 1
ATOM 1660 N N . VAL B 1 61 ? 0.11 3.717 7.008 1 98.62 61 VAL B N 1
ATOM 1661 C CA . VAL B 1 61 ? 1.11 4.777 7 1 98.62 61 VAL B CA 1
ATOM 1662 C C . VAL B 1 61 ? 0.882 5.711 8.188 1 98.62 61 VAL B C 1
ATOM 1664 O O . VAL B 1 61 ? 1.832 6.285 8.727 1 98.62 61 VAL B O 1
ATOM 1667 N N . ILE B 1 62 ? -0.388 5.879 8.641 1 98.19 62 ILE B N 1
ATOM 1668 C CA . ILE B 1 62 ? -0.749 6.852 9.664 1 98.19 62 ILE B CA 1
ATOM 1669 C C . ILE B 1 62 ? -1.2 6.121 10.93 1 98.19 62 ILE B C 1
ATOM 1671 O O . ILE B 1 62 ? -2.287 5.539 10.961 1 98.19 62 ILE B O 1
ATOM 1675 N N . PRO B 1 63 ? -0.457 6.199 12 1 97.62 63 PRO B N 1
ATOM 1676 C CA . PRO B 1 63 ? -0.709 5.395 13.195 1 97.62 63 PRO B CA 1
ATOM 1677 C C . PRO B 1 63 ? -2.098 5.633 13.789 1 97.62 63 PRO B C 1
ATOM 1679 O O . PRO B 1 63 ? -2.742 4.691 14.258 1 97.62 63 PRO B O 1
ATOM 1682 N N . TYR B 1 64 ? -2.561 6.793 13.812 1 95.81 64 TYR B N 1
ATOM 1683 C CA . TYR B 1 64 ? -3.904 7.105 14.281 1 95.81 64 TYR B CA 1
ATOM 1684 C C . TYR B 1 64 ? -4.941 6.219 13.602 1 95.81 64 TYR B C 1
ATOM 1686 O O . TYR B 1 64 ? -5.816 5.656 14.266 1 95.81 64 TYR B O 1
ATOM 1694 N N . PHE B 1 65 ? -4.812 6.02 12.352 1 95.69 65 PHE B N 1
ATOM 1695 C CA . PHE B 1 65 ? -5.777 5.227 11.594 1 95.69 65 PHE B CA 1
ATOM 1696 C C . PHE B 1 65 ? -5.484 3.738 11.727 1 95.69 65 PHE B C 1
ATOM 1698 O O . PHE B 1 65 ? -6.387 2.908 11.609 1 95.69 65 PHE B O 1
ATOM 1705 N N . THR B 1 66 ? -4.211 3.357 11.945 1 96.19 66 THR B N 1
ATOM 1706 C CA . THR B 1 66 ? -3.906 1.964 12.258 1 96.19 66 THR B CA 1
ATOM 1707 C C . THR B 1 66 ? -4.758 1.474 13.43 1 96.19 66 THR B C 1
ATOM 1709 O O . THR B 1 66 ? -5.461 0.467 13.312 1 96.19 66 THR B O 1
ATOM 1712 N N . THR B 1 67 ? -4.656 2.238 14.508 1 93.94 67 THR B N 1
ATOM 1713 C CA . THR B 1 67 ? -5.391 1.878 15.719 1 93.94 67 THR B CA 1
ATOM 1714 C C . T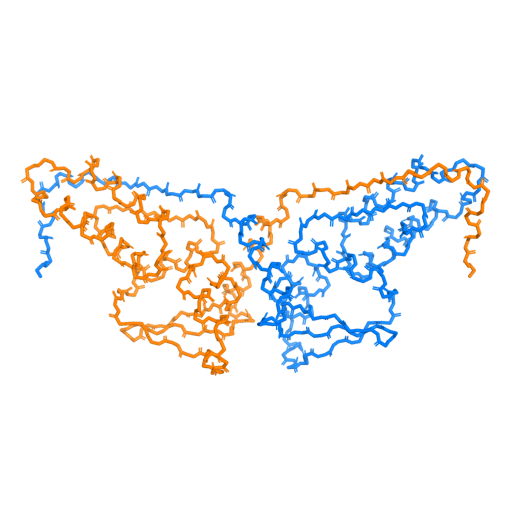HR B 1 67 ? -6.895 1.934 15.477 1 93.94 67 THR B C 1
ATOM 1716 O O . THR B 1 67 ? -7.621 1.009 15.836 1 93.94 67 THR B O 1
ATOM 1719 N N . MET B 1 68 ? -7.328 2.936 14.789 1 92.44 68 MET B N 1
ATOM 1720 C CA . MET B 1 68 ? -8.758 3.145 14.562 1 92.44 68 MET B CA 1
ATOM 1721 C C . MET B 1 68 ? -9.359 1.991 13.766 1 92.44 68 MET B C 1
ATOM 1723 O O . MET B 1 68 ? -10.453 1.518 14.078 1 92.44 68 MET B O 1
ATOM 1727 N N . PHE B 1 69 ? -8.641 1.506 12.766 1 93.19 69 PHE B N 1
ATOM 1728 C CA . PHE B 1 69 ? -9.234 0.553 11.836 1 93.19 69 PHE B CA 1
ATOM 1729 C C . PHE B 1 69 ? -8.922 -0.878 12.258 1 93.19 69 PHE B C 1
ATOM 1731 O O . PHE B 1 69 ? -9.555 -1.823 11.781 1 93.19 69 PHE B O 1
ATOM 1738 N N . THR B 1 70 ? -7.988 -1.096 13.031 1 92.69 70 THR B N 1
ATOM 1739 C CA . THR B 1 70 ? -7.629 -2.461 13.406 1 92.69 70 THR B CA 1
ATOM 1740 C C . THR B 1 70 ? -8.211 -2.826 14.766 1 92.69 70 THR B C 1
ATOM 1742 O O . THR B 1 70 ? -8.203 -3.996 15.156 1 92.69 70 THR B O 1
ATOM 1745 N N . THR B 1 71 ? -8.594 -1.843 15.531 1 86.19 71 THR B N 1
ATOM 1746 C CA . THR B 1 71 ? -9.211 -2.137 16.812 1 86.19 71 THR B CA 1
ATOM 1747 C C . THR B 1 71 ? -10.688 -2.498 16.641 1 86.19 71 THR B C 1
ATOM 1749 O O . THR B 1 71 ? -11.344 -2.018 15.719 1 86.19 71 THR B O 1
ATOM 1752 N N . ASP B 1 72 ? -11.156 -3.592 17.219 1 68.19 72 ASP B N 1
ATOM 1753 C CA . ASP B 1 72 ? -12.445 -4.273 17.125 1 68.19 72 ASP B CA 1
ATOM 1754 C C . ASP B 1 72 ? -13.602 -3.293 17.328 1 68.19 72 ASP B C 1
ATOM 1756 O O . ASP B 1 72 ? -14.734 -3.57 16.922 1 68.19 72 ASP B O 1
ATOM 1760 N N . MET B 1 73 ? -13.336 -2.219 17.984 1 60 73 MET B N 1
ATOM 1761 C CA . MET B 1 73 ? -14.453 -1.295 18.156 1 60 73 MET B CA 1
ATOM 1762 C C . MET B 1 73 ? -14.789 -0.599 16.844 1 60 73 MET B C 1
ATOM 1764 O O . MET B 1 73 ? -15.906 -0.11 16.672 1 60 73 MET B O 1
ATOM 1768 N N . ALA B 1 74 ? -13.82 -0.635 16.031 1 53.25 74 ALA B N 1
ATOM 1769 C CA . ALA B 1 74 ? -13.836 0.041 14.734 1 53.25 74 ALA B CA 1
ATOM 1770 C C . ALA B 1 74 ? -14.648 -0.752 13.711 1 53.25 74 ALA B C 1
ATOM 1772 O O . ALA B 1 74 ? -14.789 -0.329 12.562 1 53.25 74 ALA B O 1
ATOM 1773 N N . GLU B 1 75 ? -14.938 -1.979 14.047 1 48.28 75 GLU B N 1
ATOM 1774 C CA . GLU B 1 75 ? -15.734 -2.691 13.062 1 48.28 75 GLU B CA 1
ATOM 1775 C C . GLU B 1 75 ? -16.812 -1.787 12.469 1 48.28 75 GLU B C 1
ATOM 1777 O O . GLU B 1 75 ? -17.656 -2.244 11.695 1 48.28 75 GLU B O 1
ATOM 1782 N N . ALA B 1 76 ? -16.984 -0.62 13.219 1 50.12 76 ALA B N 1
ATOM 1783 C CA . ALA B 1 76 ? -18.125 0.144 12.75 1 50.12 76 ALA B CA 1
ATOM 1784 C C . ALA B 1 76 ? -17.906 0.654 11.336 1 50.12 76 ALA B C 1
ATOM 1786 O O . ALA B 1 76 ? -16.828 1.159 11.008 1 50.12 76 ALA B O 1
ATOM 1787 N N . ASN B 1 77 ? -18.453 -0.066 10.367 1 57.16 77 ASN B N 1
ATOM 1788 C CA . ASN B 1 77 ? -18.656 0.248 8.953 1 57.16 77 ASN B CA 1
ATOM 1789 C C . ASN B 1 77 ? -18.75 1.754 8.727 1 57.16 77 ASN B C 1
ATOM 1791 O O . ASN B 1 77 ? -19.656 2.23 8.047 1 57.16 77 ASN B O 1
ATOM 1795 N N . VAL B 1 78 ? -18.047 2.477 9.516 1 64.88 78 VAL B N 1
ATOM 1796 C CA . VAL B 1 78 ? -18.203 3.908 9.281 1 64.88 78 VAL B CA 1
ATOM 1797 C C . VAL B 1 78 ? -17.297 4.344 8.125 1 64.88 78 VAL B C 1
ATOM 1799 O O . VAL B 1 78 ? -16.078 4.18 8.18 1 64.88 78 VAL B O 1
ATOM 1802 N N . ASN B 1 79 ? -17.875 4.672 7.074 1 86.06 79 ASN B N 1
ATOM 1803 C CA . ASN B 1 79 ? -17.172 5.113 5.871 1 86.06 79 ASN B CA 1
ATOM 1804 C C . ASN B 1 79 ? -16.922 6.617 5.887 1 86.06 79 ASN B C 1
ATOM 1806 O O . ASN B 1 79 ? -16.281 7.152 4.988 1 86.06 79 ASN B O 1
ATOM 1810 N N . GLU B 1 80 ? -17.5 7.223 7.012 1 92.94 80 GLU B N 1
ATOM 1811 C CA . GLU B 1 80 ? -17.281 8.656 7.148 1 92.94 80 GLU B CA 1
ATOM 1812 C C . GLU B 1 80 ? -16.703 9 8.523 1 92.94 80 GLU B C 1
ATOM 1814 O O . GLU B 1 80 ? -17.266 8.602 9.547 1 92.94 80 GLU B O 1
ATOM 1819 N N . ILE B 1 81 ? -15.633 9.711 8.531 1 93.75 81 ILE B N 1
ATOM 1820 C CA . ILE B 1 81 ? -14.969 10.109 9.766 1 93.75 81 ILE B CA 1
ATOM 1821 C C . ILE B 1 81 ? -14.844 11.633 9.82 1 93.75 81 ILE B C 1
ATOM 1823 O O . ILE B 1 81 ? -14.305 12.25 8.891 1 93.75 81 ILE B O 1
ATOM 1827 N N . VAL B 1 82 ? -15.336 12.258 10.875 1 94.5 82 VAL B N 1
ATOM 1828 C CA . VAL B 1 82 ? -15.219 13.695 11.07 1 94.5 82 VAL B CA 1
ATOM 1829 C C . VAL B 1 82 ? -13.984 14.008 11.914 1 94.5 82 VAL B C 1
ATOM 1831 O O . VAL B 1 82 ? -13.805 13.445 12.992 1 94.5 82 VAL B O 1
ATOM 1834 N N . ILE B 1 83 ? -13.164 14.812 11.367 1 93.19 83 ILE B N 1
ATOM 1835 C CA . ILE B 1 83 ? -11.977 15.266 12.086 1 93.19 83 ILE B CA 1
ATOM 1836 C C . ILE B 1 83 ? -12.094 16.75 12.391 1 93.19 83 ILE B C 1
ATOM 1838 O O . ILE B 1 83 ? -12.211 17.578 11.477 1 93.19 83 ILE B O 1
ATOM 1842 N N . ASN B 1 84 ? -12.039 17.188 13.617 1 90.75 84 ASN B N 1
ATOM 1843 C CA . ASN B 1 84 ? -12.25 18.578 14.023 1 90.75 84 ASN B CA 1
ATOM 1844 C C . ASN B 1 84 ? -10.945 19.219 14.492 1 90.75 84 ASN B C 1
ATOM 1846 O O . ASN B 1 84 ? -10.867 20.453 14.617 1 90.75 84 ASN B O 1
ATOM 1850 N N . SER B 1 85 ? -9.883 18.547 14.633 1 87.38 85 SER B N 1
ATOM 1851 C CA . SER B 1 85 ? -8.664 19.031 15.266 1 87.38 85 SER B CA 1
ATOM 1852 C C . SER B 1 85 ? -7.637 19.484 14.234 1 87.38 85 SER B C 1
ATOM 1854 O O . SER B 1 85 ? -6.555 19.953 14.586 1 87.38 85 SER B O 1
ATOM 1856 N N . ILE B 1 86 ? -8 19.328 12.969 1 92.44 86 ILE B N 1
ATOM 1857 C CA . ILE B 1 86 ? -7.059 19.641 11.891 1 92.44 86 ILE B CA 1
ATOM 1858 C C . ILE B 1 86 ? -7.754 20.469 10.82 1 92.44 86 ILE B C 1
ATOM 1860 O O . ILE B 1 86 ? -8.922 20.234 10.492 1 92.44 86 ILE B O 1
ATOM 1864 N N . ASP B 1 87 ? -7.07 21.484 10.406 1 92.5 87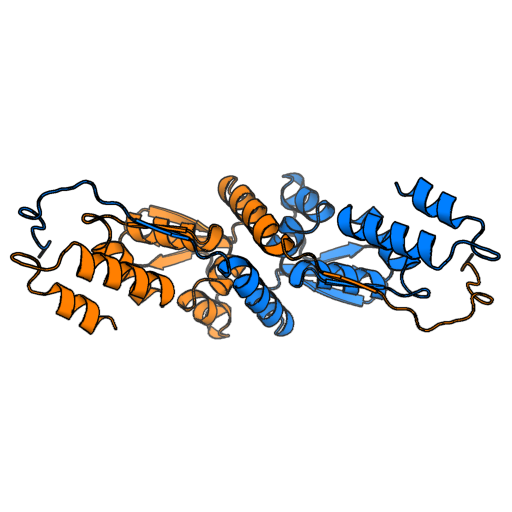 ASP B N 1
ATOM 1865 C CA . ASP B 1 87 ? -7.688 22.234 9.305 1 92.5 87 ASP B CA 1
ATOM 1866 C C . ASP B 1 87 ? -7.645 21.422 8.008 1 92.5 87 ASP B C 1
ATOM 1868 O O . ASP B 1 87 ? -6.875 20.469 7.891 1 92.5 87 ASP B O 1
ATOM 1872 N N . ASP B 1 88 ? -8.438 21.859 6.988 1 95.69 88 ASP B N 1
ATOM 1873 C CA . ASP B 1 88 ? -8.656 21.078 5.773 1 95.69 88 ASP B CA 1
ATOM 1874 C C . ASP B 1 88 ? -7.379 20.984 4.945 1 95.69 88 ASP B C 1
ATOM 1876 O O . ASP B 1 88 ? -7.035 19.906 4.438 1 95.69 88 ASP B O 1
ATOM 1880 N N . HIS B 1 89 ? -6.586 22.062 4.855 1 95.38 89 HIS B N 1
ATOM 1881 C CA . HIS B 1 89 ? -5.367 22.047 4.055 1 95.38 89 HIS B CA 1
ATOM 1882 C C . HIS B 1 89 ? -4.316 21.125 4.66 1 95.38 89 HIS B C 1
ATOM 1884 O O . HIS B 1 89 ? -3.684 20.344 3.945 1 95.38 89 HIS B O 1
ATOM 1890 N N . ALA B 1 90 ? -4.156 21.203 5.938 1 96.38 90 ALA B N 1
ATOM 1891 C CA . ALA B 1 90 ? -3.195 20.344 6.625 1 96.38 90 ALA B CA 1
ATOM 1892 C C . ALA B 1 90 ? -3.574 18.875 6.48 1 96.38 90 ALA B C 1
ATOM 1894 O O . ALA B 1 90 ? -2.717 18.016 6.223 1 96.38 90 ALA B O 1
ATOM 1895 N N . LEU B 1 91 ? -4.887 18.625 6.609 1 97.94 91 LEU B N 1
ATOM 1896 C CA . LEU B 1 91 ? -5.336 17.25 6.477 1 97.94 91 LEU B CA 1
ATOM 1897 C C . LEU B 1 91 ? -5.055 16.719 5.074 1 97.94 91 LEU B C 1
ATOM 1899 O O . LEU B 1 91 ? -4.57 15.594 4.918 1 97.94 91 LEU B O 1
ATOM 1903 N N . GLU B 1 92 ? -5.348 17.5 4.148 1 97.62 92 GLU B N 1
ATOM 1904 C CA . GLU B 1 92 ? -5.086 17.109 2.77 1 97.62 92 GLU B CA 1
ATOM 1905 C C . GLU B 1 92 ? -3.611 16.766 2.562 1 97.62 92 GLU B C 1
ATOM 1907 O O . GLU B 1 92 ? -3.281 15.75 1.95 1 97.62 92 GLU B O 1
ATOM 1912 N N . HIS B 1 93 ? -2.666 17.594 3.055 1 97.88 93 HIS B N 1
ATOM 1913 C CA . HIS B 1 93 ? -1.23 17.375 2.93 1 97.88 93 HIS B CA 1
ATOM 1914 C C . HIS B 1 93 ? -0.813 16.078 3.631 1 97.88 93 HIS B C 1
ATOM 1916 O O . HIS B 1 93 ? 0.024 15.336 3.119 1 97.88 93 HIS B O 1
ATOM 1922 N N . LEU B 1 94 ? -1.429 15.859 4.719 1 98.5 94 LEU B N 1
ATOM 1923 C CA . LEU B 1 94 ? -1.07 14.68 5.496 1 98.5 94 LEU B CA 1
ATOM 1924 C C . LEU B 1 94 ? -1.593 13.414 4.824 1 98.5 94 LEU B C 1
ATOM 1926 O O . LEU B 1 94 ? -0.919 12.383 4.832 1 98.5 94 LEU B O 1
ATOM 1930 N N . ILE B 1 95 ? -2.779 13.453 4.23 1 98.5 95 ILE B N 1
ATOM 1931 C CA . ILE B 1 95 ? -3.293 12.328 3.459 1 98.5 95 ILE B CA 1
ATOM 1932 C C . ILE B 1 95 ? -2.402 12.094 2.242 1 98.5 95 ILE B C 1
ATOM 1934 O O . ILE B 1 95 ? -2.076 10.945 1.922 1 98.5 95 ILE B O 1
ATOM 1938 N N . ASN B 1 96 ? -2.004 13.172 1.593 1 98.38 96 ASN B N 1
ATOM 1939 C CA . ASN B 1 96 ? -1.102 13.047 0.453 1 98.38 96 ASN B CA 1
ATOM 1940 C C . ASN B 1 96 ? 0.225 12.406 0.857 1 98.38 96 ASN B C 1
ATOM 1942 O O . ASN B 1 96 ? 0.792 11.617 0.104 1 98.38 96 ASN B O 1
ATOM 1946 N N . TYR B 1 97 ? 0.684 12.766 1.995 1 98.69 97 TYR B N 1
ATOM 1947 C CA . TYR B 1 97 ? 1.895 12.141 2.512 1 98.69 97 TYR B CA 1
ATOM 1948 C C . TYR B 1 97 ? 1.726 10.625 2.607 1 98.69 97 TYR B C 1
ATOM 1950 O O . TYR B 1 97 ? 2.656 9.875 2.318 1 98.69 97 TYR B O 1
ATOM 1958 N N . ALA B 1 98 ? 0.586 10.195 2.979 1 98.69 98 ALA B N 1
ATOM 1959 C CA . ALA B 1 98 ? 0.333 8.766 3.145 1 98.69 98 ALA B CA 1
ATOM 1960 C C . ALA B 1 98 ? 0.471 8.031 1.816 1 98.69 98 ALA B C 1
ATOM 1962 O O . ALA B 1 98 ? 0.75 6.828 1.794 1 98.69 98 ALA B O 1
ATOM 1963 N N . TYR B 1 99 ? 0.31 8.719 0.711 1 98.69 99 TYR B N 1
ATOM 1964 C CA . TYR B 1 99 ? 0.343 8.078 -0.595 1 98.69 99 TYR B CA 1
ATOM 1965 C C . TYR B 1 99 ? 1.68 8.312 -1.288 1 98.69 99 TYR B C 1
ATOM 1967 O O . TYR B 1 99 ? 2.033 7.594 -2.227 1 98.69 99 TYR B O 1
ATOM 1975 N N . THR B 1 100 ? 2.451 9.32 -0.835 1 98.25 100 THR B N 1
ATOM 1976 C CA . THR B 1 100 ? 3.602 9.711 -1.644 1 98.25 100 THR B CA 1
ATOM 1977 C C . THR B 1 100 ? 4.883 9.664 -0.818 1 98.25 100 THR B C 1
ATOM 1979 O O . THR B 1 100 ? 5.984 9.641 -1.373 1 98.25 100 THR B O 1
ATOM 1982 N N . GLY B 1 101 ? 4.758 9.75 0.476 1 98.38 101 GLY B N 1
ATOM 1983 C CA . GLY B 1 101 ? 5.922 9.844 1.342 1 98.38 101 GLY B CA 1
ATOM 1984 C C . GLY B 1 101 ? 6.559 11.227 1.325 1 98.38 101 GLY B C 1
ATOM 1985 O O . GLY B 1 101 ? 7.652 11.414 1.866 1 98.38 101 GLY B O 1
ATOM 1986 N N . LYS B 1 102 ? 5.867 12.164 0.719 1 98.5 102 LYS B N 1
ATOM 1987 C CA . LYS B 1 102 ? 6.418 13.516 0.597 1 98.5 102 LYS B CA 1
ATOM 1988 C C . LYS B 1 102 ? 5.488 14.547 1.233 1 98.5 102 LYS B C 1
ATOM 1990 O O . LYS B 1 102 ? 4.266 14.422 1.151 1 98.5 102 LYS B O 1
ATOM 1995 N N . ILE B 1 103 ? 6.027 15.531 1.838 1 98.38 103 ILE B N 1
ATOM 1996 C CA . ILE B 1 103 ? 5.258 16.656 2.365 1 98.38 103 ILE B CA 1
ATOM 1997 C C . ILE B 1 103 ? 6.125 17.906 2.375 1 98.38 103 ILE B C 1
ATOM 1999 O O . ILE B 1 103 ? 7.289 17.859 2.77 1 98.38 103 ILE B O 1
ATOM 2003 N N . THR B 1 104 ? 5.602 18.969 1.87 1 98 104 THR B N 1
ATOM 2004 C CA . THR B 1 104 ? 6.285 20.25 1.778 1 98 104 THR B CA 1
ATOM 2005 C C . THR B 1 104 ? 5.691 21.25 2.764 1 98 104 THR B C 1
ATOM 2007 O O . THR B 1 104 ? 4.469 21.344 2.906 1 98 104 THR B O 1
ATOM 2010 N N . VAL B 1 105 ? 6.562 21.922 3.453 1 95.25 105 VAL B N 1
ATOM 2011 C CA . VAL B 1 105 ? 6.094 22.938 4.391 1 95.25 105 VAL B CA 1
ATOM 2012 C C . VAL B 1 105 ? 6.828 24.25 4.145 1 95.25 105 VAL B C 1
ATOM 2014 O O . VAL B 1 105 ? 7.895 24.266 3.523 1 95.25 105 VAL B O 1
ATOM 2017 N N . ASN B 1 106 ? 6.25 25.312 4.461 1 92.38 106 ASN B N 1
ATOM 2018 C CA . ASN B 1 106 ? 6.844 26.641 4.566 1 92.38 106 ASN B CA 1
ATOM 2019 C C . ASN B 1 106 ? 6.434 27.328 5.859 1 92.38 106 ASN B C 1
ATOM 2021 O O . ASN B 1 106 ? 5.777 26.734 6.711 1 92.38 106 ASN B O 1
ATOM 2025 N N . VAL B 1 107 ? 6.805 28.531 5.973 1 86.75 107 VAL B N 1
ATOM 2026 C CA . VAL B 1 107 ? 6.598 29.25 7.227 1 86.75 107 VAL B CA 1
ATOM 2027 C C . VAL B 1 107 ? 5.102 29.406 7.488 1 86.75 107 VAL B C 1
ATOM 2029 O O . VAL B 1 107 ? 4.66 29.359 8.641 1 86.75 107 VAL B O 1
ATOM 2032 N N . GLU B 1 108 ? 4.305 29.484 6.461 1 88.62 108 GLU B N 1
ATOM 2033 C CA . GLU B 1 108 ? 2.873 29.734 6.598 1 88.62 108 GLU B CA 1
ATOM 2034 C C . GLU B 1 108 ? 2.121 28.453 6.922 1 88.62 108 GLU B C 1
ATOM 2036 O O . GLU B 1 108 ? 1.062 28.484 7.555 1 88.62 108 GLU B O 1
ATOM 2041 N N . THR B 1 109 ? 2.713 27.281 6.566 1 92.38 109 THR B N 1
ATOM 2042 C CA . THR B 1 109 ? 1.921 26.062 6.633 1 92.38 109 THR B CA 1
ATOM 2043 C C . THR B 1 109 ? 2.465 25.125 7.703 1 92.38 109 THR B C 1
ATOM 2045 O O . THR B 1 109 ? 1.771 24.203 8.141 1 92.38 109 THR B O 1
ATOM 2048 N N . VAL B 1 110 ? 3.664 25.328 8.203 1 92.31 110 VAL B N 1
ATOM 2049 C CA . VAL B 1 110 ? 4.371 24.359 9.047 1 92.31 110 VAL B CA 1
ATOM 2050 C C . VAL B 1 110 ? 3.602 24.156 10.344 1 92.31 110 VAL B C 1
ATOM 2052 O O . VAL B 1 110 ? 3.52 23.031 10.852 1 92.31 110 VAL B O 1
ATOM 2055 N N . GLN B 1 111 ? 3.041 25.172 10.891 1 88.44 111 GLN B N 1
ATOM 2056 C CA . GLN B 1 111 ? 2.359 25.031 12.172 1 88.44 111 GLN B CA 1
ATOM 2057 C C . GLN B 1 111 ? 1.132 24.141 12.062 1 88.44 111 GLN B C 1
ATOM 2059 O O . GLN B 1 111 ? 0.932 23.25 12.883 1 88.44 111 GLN B O 1
ATOM 2064 N N . SER B 1 112 ? 0.315 24.422 11.055 1 92.69 112 SER B N 1
ATOM 2065 C CA . SER B 1 112 ? -0.904 23.641 10.875 1 92.69 112 SER B CA 1
ATOM 2066 C C . SER B 1 112 ? -0.583 22.172 10.57 1 92.69 112 SER B C 1
ATOM 2068 O O . SER B 1 112 ? -1.251 21.266 11.07 1 92.69 112 SER B O 1
ATOM 2070 N N . VAL B 1 113 ? 0.406 21.922 9.805 1 95.56 113 VAL B N 1
ATOM 2071 C CA . VAL B 1 113 ? 0.827 20.562 9.469 1 95.56 113 VAL B CA 1
ATOM 2072 C C . VAL B 1 113 ? 1.336 19.859 10.727 1 95.56 113 VAL B C 1
ATOM 2074 O O . VAL B 1 113 ? 1.01 18.688 10.961 1 95.56 113 VAL B O 1
ATOM 2077 N N . MET B 1 114 ? 2.107 20.594 11.531 1 93.31 114 MET B N 1
ATOM 2078 C CA . MET B 1 114 ? 2.646 19.984 12.742 1 93.31 114 MET B CA 1
ATOM 2079 C C . MET B 1 114 ? 1.526 19.578 13.695 1 93.31 114 MET B C 1
ATOM 2081 O O . MET B 1 114 ? 1.565 18.5 14.281 1 93.31 114 MET B O 1
ATOM 2085 N N . ILE B 1 115 ? 0.571 20.375 13.844 1 93 115 ILE B N 1
ATOM 2086 C CA . ILE B 1 115 ? -0.567 20.109 14.711 1 93 115 ILE B CA 1
ATOM 2087 C C . ILE B 1 115 ? -1.315 18.875 14.211 1 93 115 ILE B C 1
ATOM 2089 O O . ILE B 1 115 ? -1.658 17.984 15 1 93 115 ILE B O 1
ATOM 2093 N N . GLY B 1 116 ? -1.526 18.844 12.898 1 95.5 116 GLY B N 1
ATOM 2094 C CA . GLY B 1 116 ? -2.18 17.688 12.312 1 95.5 116 GLY B CA 1
ATOM 2095 C C . GLY B 1 116 ? -1.376 16.406 12.469 1 95.5 116 GLY B C 1
ATOM 2096 O O . GLY B 1 116 ? -1.929 15.352 12.805 1 95.5 116 GLY B O 1
ATOM 2097 N N . ALA B 1 117 ? -0.094 16.531 12.25 1 96.81 117 ALA B N 1
ATOM 2098 C CA . ALA B 1 117 ? 0.791 15.383 12.406 1 96.81 117 ALA B CA 1
ATOM 2099 C C . ALA B 1 117 ? 0.773 14.867 13.836 1 96.81 117 ALA B C 1
ATOM 2101 O O . ALA B 1 117 ? 0.784 13.648 14.062 1 96.81 117 ALA B O 1
ATOM 2102 N N . ASN B 1 118 ? 0.804 15.789 14.742 1 94.19 118 ASN B N 1
ATOM 2103 C CA . ASN B 1 118 ? 0.698 15.406 16.156 1 94.19 118 ASN B CA 1
ATOM 2104 C C . ASN B 1 118 ? -0.616 14.688 16.438 1 94.19 118 ASN B C 1
ATOM 2106 O O . ASN B 1 118 ? -0.623 13.625 17.062 1 94.19 118 ASN B O 1
ATOM 2110 N N . PHE B 1 119 ? -1.678 15.195 15.93 1 94.25 119 PHE B N 1
ATOM 2111 C CA . PHE B 1 119 ? -2.998 14.617 16.125 1 94.25 119 PHE B CA 1
ATOM 2112 C C . PHE B 1 119 ? -3.07 13.211 15.539 1 94.25 119 PHE B C 1
ATOM 2114 O O . PHE B 1 119 ? -3.602 12.297 16.172 1 94.25 119 PHE B O 1
ATOM 2121 N N . LEU B 1 120 ? -2.506 13.055 14.352 1 97.06 120 LEU B N 1
ATOM 2122 C CA . LEU B 1 120 ? -2.578 11.797 13.617 1 97.06 120 LEU B CA 1
ATOM 2123 C C . LEU B 1 120 ? -1.423 10.875 14.008 1 97.06 120 LEU B C 1
ATOM 2125 O O . LEU B 1 120 ? -1.249 9.805 13.422 1 97.06 120 LEU B O 1
ATOM 2129 N N . GLN B 1 121 ? -0.564 11.344 14.867 1 96.69 121 GLN B N 1
ATOM 2130 C CA . GLN B 1 121 ? 0.512 10.547 15.445 1 96.69 121 GLN B CA 1
ATOM 2131 C C . GLN B 1 121 ? 1.567 10.203 14.398 1 96.69 121 GLN B C 1
ATOM 2133 O O . GLN B 1 121 ? 2.088 9.086 14.383 1 96.69 121 GLN B O 1
ATOM 2138 N N . LEU B 1 122 ? 1.825 11.125 13.484 1 97.25 122 LEU B N 1
ATOM 2139 C CA . LEU B 1 122 ? 2.877 10.992 12.484 1 97.25 122 LEU B CA 1
ATOM 2140 C C . LEU B 1 122 ? 4.18 11.609 12.977 1 97.25 122 LEU B C 1
ATOM 2142 O O . LEU B 1 122 ? 4.484 12.766 12.664 1 97.25 122 LEU B O 1
ATOM 2146 N N . GLN B 1 123 ? 4.941 10.852 13.602 1 96.19 123 GLN B N 1
ATOM 2147 C CA . GLN B 1 123 ? 6.121 11.359 14.297 1 96.19 123 GLN B CA 1
ATOM 2148 C C . GLN B 1 123 ? 7.152 11.898 13.305 1 96.19 123 GLN B C 1
ATOM 2150 O O . GLN B 1 123 ? 7.754 12.945 13.539 1 96.19 123 GLN B O 1
ATOM 2155 N N . VAL B 1 124 ? 7.383 11.211 12.258 1 96.56 124 VAL B N 1
ATOM 2156 C CA . VAL B 1 124 ? 8.406 11.602 11.289 1 96.56 124 VAL B CA 1
ATOM 2157 C C . VAL B 1 124 ? 8.086 12.984 10.727 1 96.56 124 VAL B C 1
ATOM 2159 O O . VAL B 1 124 ? 8.977 13.828 10.594 1 96.56 124 VAL B O 1
ATOM 2162 N N . VAL B 1 125 ? 6.84 13.195 10.445 1 97.12 125 VAL B N 1
ATOM 2163 C CA . VAL B 1 125 ? 6.422 14.492 9.906 1 97.12 125 VAL B CA 1
ATOM 2164 C C . VAL B 1 125 ? 6.512 15.555 11 1 97.12 125 VAL B C 1
ATOM 2166 O O . VAL B 1 125 ? 6.941 16.688 10.75 1 97.12 125 VAL B O 1
ATOM 2169 N N . LYS B 1 126 ? 6.078 15.219 12.172 1 95.5 126 LYS B N 1
ATOM 2170 C CA . LYS B 1 126 ? 6.168 16.141 13.297 1 95.5 126 LYS B CA 1
ATOM 2171 C C . LYS B 1 126 ? 7.609 16.594 13.523 1 95.5 126 LYS B C 1
ATOM 2173 O O . LYS B 1 126 ? 7.871 17.781 13.664 1 95.5 126 LYS B O 1
ATOM 2178 N N . ASP B 1 127 ? 8.539 15.68 13.508 1 94.81 127 ASP B N 1
ATOM 2179 C CA . ASP B 1 127 ? 9.953 15.992 13.688 1 94.81 127 ASP B CA 1
ATOM 2180 C C . ASP B 1 127 ? 10.469 16.891 12.562 1 94.81 127 ASP B C 1
ATOM 2182 O O . ASP B 1 127 ? 11.234 17.828 12.812 1 94.81 127 ASP B O 1
ATOM 2186 N N . PHE B 1 128 ? 10.047 16.547 11.438 1 95.62 128 PHE B N 1
ATOM 2187 C CA . PHE B 1 128 ? 10.422 17.344 10.273 1 95.62 128 PHE B CA 1
ATOM 2188 C C . PHE B 1 128 ? 9.977 18.797 10.438 1 95.62 128 PHE B C 1
ATOM 2190 O O . PHE B 1 128 ? 10.758 19.719 10.219 1 95.62 128 PHE B O 1
ATOM 2197 N N . CYS B 1 129 ? 8.742 19.016 10.859 1 92.75 129 CYS B N 1
ATOM 2198 C CA . CYS B 1 129 ? 8.188 20.344 11.07 1 92.75 129 CYS B CA 1
ATOM 2199 C C . CYS B 1 129 ? 8.914 21.078 12.195 1 92.75 129 CYS B C 1
ATOM 2201 O O . CYS B 1 129 ? 9.219 22.266 12.078 1 92.75 129 CYS B O 1
ATOM 2203 N N . ALA B 1 130 ? 9.195 20.312 13.25 1 90 130 ALA B N 1
ATOM 2204 C CA . ALA B 1 130 ? 9.922 20.891 14.375 1 90 130 ALA B CA 1
ATOM 2205 C C . ALA B 1 130 ? 11.305 21.391 13.938 1 90 130 ALA B C 1
ATOM 2207 O O . ALA B 1 130 ? 11.719 22.484 14.312 1 90 130 ALA B O 1
ATOM 2208 N N . ASN B 1 131 ? 11.961 20.641 13.156 1 91.06 131 ASN B N 1
ATOM 2209 C CA . ASN B 1 131 ? 13.273 21.016 12.656 1 91.06 131 ASN B CA 1
ATOM 2210 C C . ASN B 1 131 ? 13.195 22.234 11.742 1 91.06 131 ASN B C 1
ATOM 2212 O O . ASN B 1 131 ? 14.055 23.125 11.797 1 91.06 131 ASN B O 1
ATOM 2216 N N . PHE B 1 132 ? 12.242 22.219 10.883 1 90.94 132 PHE B N 1
ATOM 2217 C CA . PHE B 1 132 ? 12.023 23.375 10.016 1 90.94 132 PHE B CA 1
ATOM 2218 C C . PHE B 1 132 ? 11.836 24.641 10.836 1 90.94 132 PHE B C 1
ATOM 2220 O O . PHE B 1 132 ? 12.445 25.672 10.547 1 90.94 132 PHE B O 1
ATOM 2227 N N . MET B 1 133 ? 10.992 24.562 11.867 1 85.75 133 MET B N 1
ATOM 2228 C CA . MET B 1 133 ? 10.68 25.719 12.711 1 85.75 133 MET B CA 1
ATOM 2229 C C . MET B 1 133 ? 11.922 26.203 13.453 1 85.75 133 MET B C 1
ATOM 2231 O O . MET B 1 133 ? 12.141 27.406 13.594 1 85.75 133 MET B O 1
ATOM 2235 N N . LYS B 1 134 ? 12.711 25.297 13.93 1 84.19 134 LYS B N 1
ATOM 2236 C CA . LYS B 1 134 ? 13.945 25.641 14.633 1 84.19 134 LYS B CA 1
ATOM 2237 C C . LYS B 1 134 ? 14.914 26.375 13.711 1 84.19 134 LYS B C 1
ATOM 2239 O O . LYS B 1 134 ? 15.625 27.281 14.148 1 84.19 134 LYS B O 1
ATOM 2244 N N . SER B 1 135 ? 14.883 25.969 12.516 1 83.38 135 SER B N 1
ATOM 2245 C CA . SER B 1 135 ? 15.859 26.5 11.57 1 83.38 135 SER B CA 1
ATOM 2246 C C . SER B 1 135 ? 15.383 27.828 10.984 1 83.38 135 SER B C 1
ATOM 2248 O O . SER B 1 135 ? 16.203 28.672 10.602 1 83.38 135 SER B O 1
ATOM 2250 N N . HIS B 1 136 ? 14.156 28.016 10.844 1 78.81 136 HIS B N 1
ATOM 2251 C CA . HIS B 1 136 ? 13.688 29.141 10.039 1 78.81 136 HIS B CA 1
ATOM 2252 C C . HIS B 1 136 ? 12.836 30.094 10.867 1 78.81 136 HIS B C 1
ATOM 2254 O O . HIS B 1 136 ? 12.531 31.203 10.43 1 78.81 136 HIS B O 1
ATOM 2260 N N . LEU B 1 137 ? 12.258 29.625 12 1 70.12 137 LEU B N 1
ATOM 2261 C CA . LEU B 1 137 ? 11.398 30.5 12.789 1 70.12 137 LEU B CA 1
ATOM 2262 C C . LEU B 1 137 ? 12.117 30.969 14.047 1 70.12 137 LEU B C 1
ATOM 2264 O O . LEU B 1 137 ? 11.57 31.766 14.82 1 70.12 137 LEU B O 1
ATOM 2268 N N . HIS B 1 138 ? 13.422 30.594 14.281 1 53.94 138 HIS B N 1
ATOM 2269 C CA . HIS B 1 138 ? 14.109 30.844 15.547 1 53.94 138 HIS B CA 1
ATOM 2270 C C . HIS B 1 138 ? 13.867 32.281 16.031 1 53.94 138 HIS B C 1
ATOM 2272 O O . HIS B 1 138 ? 13.539 32.469 17.203 1 53.94 138 HIS B O 1
ATOM 2278 N N . PRO B 1 139 ? 14.852 33.344 15.688 1 48.72 139 PRO B N 1
ATOM 2279 C CA . PRO B 1 139 ? 15.32 34.281 16.688 1 48.72 139 PRO B CA 1
ATOM 2280 C C . PRO B 1 139 ? 14.203 35.188 17.219 1 48.72 139 PRO B C 1
ATOM 2282 O O . PRO B 1 139 ? 14.078 35.375 18.438 1 48.72 139 PRO B O 1
ATOM 2285 N N . ASN B 1 140 ? 14.023 36.469 16.703 1 46.44 140 ASN B N 1
ATOM 2286 C CA . ASN B 1 140 ? 13.281 37.531 17.375 1 46.44 140 ASN B CA 1
ATOM 2287 C C . ASN B 1 140 ? 11.812 37.156 17.547 1 46.44 140 ASN B C 1
ATOM 2289 O O . ASN B 1 140 ? 11.125 37.75 18.406 1 46.44 140 ASN B O 1
ATOM 2293 N N . ASN B 1 141 ? 11.031 36.688 16.719 1 46.44 141 ASN B N 1
ATOM 2294 C CA . ASN B 1 141 ? 9.578 36.656 16.703 1 46.44 141 ASN B CA 1
ATOM 2295 C C . ASN B 1 141 ? 9.047 35.344 17.266 1 46.44 141 ASN B C 1
ATOM 2297 O O . ASN B 1 141 ? 7.844 35.188 17.484 1 46.44 141 ASN B O 1
ATOM 2301 N N . CYS B 1 142 ? 9.641 34.156 17.016 1 45.09 142 CYS B N 1
ATOM 2302 C CA . CYS B 1 142 ? 8.883 32.969 17.406 1 45.09 142 CYS B CA 1
ATOM 2303 C C . CYS B 1 142 ? 9.062 32.688 18.891 1 45.09 142 CYS B C 1
ATOM 2305 O O . CYS B 1 142 ? 10.133 32.219 19.312 1 45.09 142 CYS B O 1
ATOM 2307 N N . LEU B 1 143 ? 8.797 33.594 19.859 1 45.22 143 LEU B N 1
ATOM 2308 C CA . LEU B 1 143 ? 8.617 33.125 21.234 1 45.22 143 LEU B CA 1
ATOM 2309 C C . LEU B 1 143 ? 8.391 31.625 21.281 1 45.22 143 LEU B C 1
ATOM 2311 O O . LEU B 1 143 ? 9.094 30.906 21.984 1 45.22 143 LEU B O 1
ATOM 2315 N N . GLY B 1 144 ? 7.066 31.141 21.391 1 45.16 144 GLY B N 1
ATOM 2316 C CA . GLY B 1 144 ? 6.289 29.953 21.75 1 45.16 144 GLY B CA 1
ATOM 2317 C C . GLY B 1 144 ? 6.625 28.734 20.906 1 45.16 144 GLY B C 1
ATOM 2318 O O . GLY B 1 144 ? 5.914 27.734 20.953 1 45.16 144 GLY B O 1
ATOM 2319 N N . ILE B 1 145 ? 7.297 28.891 19.938 1 49.59 145 ILE B N 1
ATOM 2320 C CA . ILE B 1 145 ? 7.465 27.812 18.969 1 49.59 145 ILE B CA 1
ATOM 2321 C C . ILE B 1 145 ? 8.203 26.656 19.625 1 49.59 145 ILE B C 1
ATOM 2323 O O . ILE B 1 145 ? 7.84 25.484 19.422 1 49.59 145 ILE B O 1
ATOM 2327 N N . SER B 1 146 ? 9.422 26.984 20.234 1 51.88 146 SER B N 1
ATOM 2328 C CA . SER B 1 146 ? 10.023 25.891 20.969 1 51.88 146 SER B CA 1
ATOM 2329 C C . SER B 1 146 ? 9 25.203 21.875 1 51.88 146 SER B C 1
ATOM 2331 O O . SER B 1 146 ? 8.984 23.984 22 1 51.88 146 SER B O 1
ATOM 2333 N N . GLU B 1 147 ? 8.289 26.125 22.469 1 50.12 147 GLU B N 1
ATOM 2334 C CA . GLU B 1 147 ? 7.305 25.594 23.406 1 50.12 147 GLU B CA 1
ATOM 2335 C C . GLU B 1 147 ? 6.238 24.781 22.672 1 50.12 147 GLU B C 1
ATOM 2337 O O . GLU B 1 147 ? 5.797 23.734 23.172 1 50.12 147 GLU B O 1
ATOM 2342 N N . PHE B 1 148 ? 5.887 25.375 21.562 1 51.09 148 PHE B N 1
ATOM 2343 C CA . PHE B 1 148 ? 4.848 24.609 20.875 1 51.09 148 PHE B CA 1
ATOM 2344 C C . PHE B 1 148 ? 5.375 23.25 20.438 1 51.09 148 PHE B C 1
ATOM 2346 O O . PHE B 1 148 ? 4.684 22.25 20.547 1 51.09 148 PHE B O 1
ATOM 2353 N N . ALA B 1 149 ? 6.566 23.328 19.859 1 55.25 149 ALA B N 1
ATOM 2354 C CA . ALA B 1 149 ? 7.16 22.062 19.453 1 55.25 149 ALA B CA 1
ATOM 2355 C C . ALA B 1 149 ? 7.344 21.125 20.656 1 55.25 149 ALA B C 1
ATOM 2357 O O . ALA B 1 149 ? 7.102 19.922 20.562 1 55.25 149 ALA B O 1
ATOM 2358 N N . GLU B 1 150 ? 7.797 21.734 21.719 1 52.81 150 GLU B N 1
ATOM 2359 C CA . GLU B 1 150 ? 7.988 20.969 22.938 1 52.81 150 GLU B CA 1
ATOM 2360 C C . GLU B 1 150 ? 6.66 20.438 23.469 1 52.81 150 GLU B C 1
ATOM 2362 O O . GLU B 1 150 ? 6.617 19.375 24.094 1 52.81 150 GLU B O 1
ATOM 2367 N N . MET B 1 151 ? 5.684 21.188 23.266 1 48.16 151 MET B N 1
ATOM 2368 C CA . MET B 1 151 ? 4.395 20.766 23.797 1 48.16 151 MET B CA 1
ATOM 2369 C C . MET B 1 151 ? 3.826 19.594 23.016 1 48.16 151 MET B C 1
ATOM 2371 O O . MET B 1 151 ? 3.109 18.766 23.562 1 48.16 151 MET B O 1
ATOM 2375 N N . LEU B 1 152 ? 4.09 19.703 21.797 1 52.28 152 LEU B N 1
ATOM 2376 C CA . LEU B 1 152 ? 3.549 18.578 21.031 1 52.28 152 LEU B CA 1
ATOM 2377 C C . LEU B 1 152 ? 4.527 17.406 21.016 1 52.28 152 LEU B C 1
ATOM 2379 O O . LEU B 1 152 ? 4.227 16.344 20.453 1 52.28 152 LEU B O 1
ATOM 2383 N N . MET B 1 153 ? 5.805 17.562 21.391 1 47.53 153 MET B N 1
ATOM 2384 C CA . MET B 1 153 ? 6.652 16.375 21.547 1 47.53 153 MET B CA 1
ATOM 2385 C C . MET B 1 153 ? 6.199 15.547 22.75 1 47.53 153 MET B C 1
ATOM 2387 O O . MET B 1 153 ? 5.727 16.094 23.75 1 47.53 153 MET B O 1
#

Solvent-accessible surface area (backbone atoms only — not comparable to full-atom values): 16968 Å² total; per-residue (Å²): 130,80,77,78,74,68,82,55,80,76,63,90,56,67,52,68,50,72,45,80,60,47,40,56,53,20,32,53,41,45,43,52,39,47,74,69,66,45,83,50,61,30,32,41,32,22,96,89,43,79,44,74,36,44,56,67,52,43,28,31,60,30,51,48,40,28,53,48,65,67,37,78,83,35,70,56,85,62,42,65,45,80,46,84,85,39,58,57,69,33,46,50,48,53,54,46,23,53,49,65,30,36,48,73,37,32,85,86,44,32,62,55,36,27,50,32,21,52,71,35,52,33,58,71,58,29,50,50,34,46,52,50,43,60,71,74,42,44,83,92,75,46,77,59,47,66,52,49,45,53,64,67,96,130,80,76,77,74,67,83,54,79,76,65,88,56,66,51,68,50,74,46,81,60,47,40,55,52,21,32,53,40,46,43,52,39,46,74,69,66,45,82,50,62,31,32,41,33,22,97,88,42,78,46,74,36,43,56,67,52,42,28,30,60,31,50,47,40,29,55,49,64,66,38,79,82,34,69,56,85,63,44,67,44,81,45,86,84,39,58,57,68,33,46,51,48,53,55,46,23,53,50,65,30,38,48,73,38,31,85,88,45,31,63,56,37,29,50,31,21,52,72,36,52,34,59,72,59,27,52,50,35,44,51,49,42,60,72,72,45,43,82,90,77,42,75,60,47,65,52,48,48,55,64,67,96

Secondary structure (DSSP, 8-state):
-----TTS-----EEEEE-TTHHHHHHHHHHHHHHTT-S--EEEEETTEEEEE-HHHHHHH-HHHHHHHHSGGG-S---EEE--SS-HHHHHHHHHHHHHSEEEEETTTHHHHHHHHHHTT-HHHHHHHHHHHHHHTTTTT-SSHHHHHHHH-/----GGGS-----EEEEE-TTHHHHHHHHHHHHHHTT-S--EEEEETTEEEEE-HHHHHHH-HHHHHHHHSGGG-S---EEE--SS-HHHHHHHHHHHHHSEEEEETTTHHHHHHHHHHTT-HHHHHHHHHHHHHHS-SSS-SSHHHHHHHH-

Sequence (306 aa):
MAFSLHDIDHEDTEETLDCQSFSSQAFDVMQKIRGQGKMCDVTLKVNGSKFTAHKIVLAAVIPYFTTMFTTDMAEANVNEIVINSIDDHALEHLINYAYTGKITVNVETVQSVMIGANFLQLQVVKDFCANFMKSHLHPNNCLGISEFAEMLMMAFSLHDIDHEDTEETLDCQSFSSQAFDVMQKIRGQGKMCDVTLKVNGSKFTAHKIVLAAVIPYFTTMFTTDMAEANVNEIVINSIDDHALEHLINYAYTGKITVNVETVQSVMIGANFLQLQVVKDFCANFMKSHLHPNNCLGISEFAEMLM

InterPro domains:
  IPR000210 BTB/POZ domain [PF00651] (31-136)
  IPR000210 BTB/POZ domain [PS50097] (40-107)
  IPR000210 BTB/POZ domain [SM00225] (40-137)
  IPR011333 SKP1/BTB/POZ domain superfamily [G3DSA:3.30.710.10] (22-153)
  IPR011333 SKP1/BTB/POZ domain superfamily [SSF54695] (17-135)

Nearest PDB structures (foldseek):
  9etw-assembly1_B  TM=9.145E-01  e=1.582E-12  Homo sapiens
  8k8t-assembly1_L  TM=9.290E-01  e=3.689E-11  Homo sapiens
  8khp-assembly1_B  TM=9.268E-01  e=3.472E-11  Homo sapiens
  8h33-assembly1_B  TM=8.830E-01  e=2.137E-10  Homo sapiens
  8voj-assembly1_B  TM=8.630E-01  e=1.782E-10  Homo sapiens

Radius of gyration: 24.02 Å; Cα contacts (8 Å, |Δi|>4): 435; chains: 2; bounding box: 40×77×50 Å

Organism: Ciona savignyi (NCBI:txid51511)

pLDDT: mean 84.55, std 19.35, range [32.59, 98.69]

Foldseek 3Di:
DPPPPPPPPPPVDDDDDDDPCPVVVVLVVQVVCVVVVPPFQAWEDEPRDIGTHHLVLCLVQFVLSVCCCVPPVNVPSHRYHYDYQAHPVLVVQVRVCSSNVDHDDDPVCLVRVLSVCLVRVPVVSNVVSLVRCCVPVPDDPDPCSVVVSVVSD/DPPPPPPPPPPVDDDDDDDPCVVVVVLVVQVVCLVVVPPFQAWEDEPRDIGTHHLVLCLVQFVLSVCCCPPPVNVPSHRYHYDYQAHPVLVVQVRVCSSNVDHDDDPVCLVRVLSVCLVRVPVVSNVVSLVRCCVPVDDDPPPCSVVVSVVSD